Protein AF-A0A8T5M6L7-F1 (afdb_monomer)

Radius of gyration: 19.88 Å; Cα contacts (8 Å, |Δi|>4): 281; chains: 1; bounding box: 47×39×59 Å

Sequence (261 aa):
MYVQEVPLLVVEKGEVIKKPLAQIILDTEDIVIEDAIENALEDIVEGTTKNITPYQTEEIFVNPEIEEDWNSLDLPYSPSKLIDGYLETIVKIENLFQEVVDKHYPKLNLQEQLLNSKIYFTSPEGLLYKCKESRLVGDYAAFYKPNEGIFVSLNSLASLNFIRYAMAHEFGHFMDYLLNSERYTNSTSSMCEVIAIFVEEKLNFKRRYRKESKNHYDAQQILKRLYNTNFSNRNFEEQWEFLSWIKQHLTVPFLIDNLVG

pLDDT: mean 71.57, std 24.42, range [20.5, 96.94]

Structure (mmCIF, N/CA/C/O backbone):
data_AF-A0A8T5M6L7-F1
#
_entry.id   AF-A0A8T5M6L7-F1
#
loop_
_atom_site.group_PDB
_atom_site.id
_atom_site.type_symbol
_atom_site.label_atom_id
_atom_site.label_alt_id
_atom_site.label_comp_id
_atom_site.label_asym_id
_atom_site.label_entity_id
_atom_site.label_seq_id
_atom_site.pdbx_PDB_ins_code
_atom_site.Cartn_x
_atom_site.Cartn_y
_atom_site.Cartn_z
_atom_site.occupancy
_atom_site.B_iso_or_equiv
_atom_site.auth_seq_id
_atom_site.auth_comp_id
_atom_site.auth_asym_id
_atom_site.auth_atom_id
_atom_site.pdbx_PDB_model_num
ATOM 1 N N . MET A 1 1 ? -9.048 22.168 -20.675 1.00 26.14 1 MET A N 1
ATOM 2 C CA . MET A 1 1 ? -8.756 22.166 -19.225 1.00 26.14 1 MET A CA 1
ATOM 3 C C . MET A 1 1 ? -7.496 21.336 -19.056 1.00 26.14 1 MET A C 1
ATOM 5 O O . MET A 1 1 ? -7.418 20.303 -19.703 1.00 26.14 1 MET A O 1
ATOM 9 N N . TYR A 1 2 ? -6.471 21.856 -18.381 1.00 20.50 2 TYR A N 1
ATOM 10 C CA . TYR A 1 2 ? -5.101 21.345 -18.515 1.00 20.50 2 TYR A CA 1
ATOM 11 C C . TYR A 1 2 ? -4.930 19.968 -17.859 1.00 20.50 2 TYR A C 1
ATOM 13 O O . TYR A 1 2 ? -5.144 19.838 -16.658 1.00 20.50 2 TYR A O 1
ATOM 21 N N . VAL A 1 3 ? -4.517 18.971 -18.646 1.00 22.34 3 VAL A N 1
ATOM 22 C CA . VAL A 1 3 ? -4.009 17.688 -18.139 1.00 22.34 3 VAL A CA 1
ATOM 23 C C . VAL A 1 3 ? -2.561 17.917 -17.714 1.00 22.34 3 VAL A C 1
ATOM 25 O O . VAL A 1 3 ? -1.769 18.445 -18.495 1.00 22.34 3 VAL A O 1
ATOM 28 N N . GLN A 1 4 ? -2.234 17.598 -16.463 1.00 25.28 4 GLN A N 1
ATOM 29 C CA . GLN A 1 4 ? -0.931 17.893 -15.865 1.00 25.28 4 GLN A CA 1
ATOM 30 C C . GLN A 1 4 ? -0.051 16.633 -15.834 1.00 25.28 4 GLN A C 1
ATOM 32 O O . GLN A 1 4 ? -0.526 15.539 -15.549 1.00 25.28 4 GLN A O 1
ATOM 37 N N . GLU A 1 5 ? 1.228 16.799 -16.169 1.00 22.59 5 GLU A N 1
ATOM 38 C CA . GLU A 1 5 ? 2.147 15.718 -16.552 1.00 22.59 5 GLU A CA 1
ATOM 39 C C . GLU A 1 5 ? 2.438 14.684 -15.445 1.00 22.59 5 GLU A C 1
ATOM 41 O O . GLU A 1 5 ? 2.704 15.035 -14.290 1.00 22.59 5 GLU A O 1
ATOM 46 N N . VAL A 1 6 ? 2.511 13.407 -15.842 1.00 34.75 6 VAL A N 1
ATOM 47 C CA . VAL A 1 6 ? 3.081 12.303 -15.051 1.00 34.75 6 VAL A CA 1
ATOM 48 C C . VAL A 1 6 ? 4.468 11.962 -15.619 1.00 34.75 6 VAL A C 1
ATOM 50 O O . VAL A 1 6 ? 4.548 11.435 -16.733 1.00 34.75 6 VAL A O 1
ATOM 53 N N . PRO A 1 7 ? 5.571 12.271 -14.910 1.00 26.42 7 PRO A N 1
ATOM 54 C CA . PRO A 1 7 ? 6.915 11.960 -15.382 1.00 26.42 7 PRO A CA 1
ATOM 55 C C . PRO A 1 7 ? 7.321 10.528 -15.016 1.00 26.42 7 PRO A C 1
ATOM 57 O O . PRO A 1 7 ? 7.259 10.155 -13.846 1.00 26.42 7 PRO A O 1
ATOM 60 N N . LEU A 1 8 ? 7.840 9.763 -15.980 1.00 30.61 8 LEU A N 1
ATOM 61 C CA . LEU A 1 8 ? 8.719 8.634 -15.666 1.00 30.61 8 LEU A CA 1
ATOM 62 C C . LEU A 1 8 ? 10.141 9.180 -15.438 1.00 30.61 8 LEU A C 1
ATOM 64 O O . LEU A 1 8 ? 10.570 10.094 -16.143 1.00 30.61 8 LEU A O 1
ATOM 68 N N . LEU A 1 9 ? 10.870 8.648 -14.454 1.00 32.44 9 LEU A N 1
ATOM 69 C CA . LEU A 1 9 ? 12.255 9.039 -14.162 1.00 32.44 9 LEU A CA 1
ATOM 70 C C . LEU A 1 9 ? 13.213 7.903 -14.533 1.00 32.44 9 LEU A C 1
ATOM 72 O O . LEU A 1 9 ? 13.607 7.109 -13.677 1.00 32.44 9 LEU A O 1
ATOM 76 N N . VAL A 1 10 ? 13.610 7.860 -15.805 1.00 31.30 10 VAL A N 1
ATOM 77 C CA . VAL A 1 10 ? 14.767 7.068 -16.241 1.00 31.30 10 VAL A CA 1
ATOM 78 C C . VAL A 1 10 ? 16.026 7.887 -15.953 1.00 31.30 10 VAL A C 1
ATOM 80 O O . VAL A 1 10 ? 16.132 9.044 -16.365 1.00 31.30 10 VAL A O 1
ATOM 83 N N . VAL A 1 11 ? 16.956 7.309 -15.192 1.00 31.78 11 VAL A N 1
ATOM 84 C CA . VAL A 1 11 ? 18.253 7.922 -14.874 1.00 31.78 11 VAL A CA 1
ATOM 85 C C . VAL A 1 11 ? 19.324 7.163 -15.638 1.00 31.78 11 VAL A C 1
ATOM 87 O O . VAL A 1 11 ? 19.806 6.133 -15.172 1.00 31.78 11 VAL A O 1
ATOM 90 N N . GLU A 1 12 ? 19.717 7.689 -16.795 1.00 31.78 12 GLU A N 1
ATOM 91 C CA . GLU A 1 12 ? 20.847 7.163 -17.557 1.00 31.78 12 GLU A CA 1
ATOM 92 C C . GLU A 1 12 ? 22.060 8.081 -17.358 1.00 31.78 12 GLU A C 1
ATOM 94 O O . GLU A 1 12 ? 21.965 9.301 -17.485 1.00 31.78 12 GLU A O 1
ATOM 99 N N . LYS A 1 13 ? 23.206 7.505 -16.973 1.00 30.41 13 LYS A N 1
ATOM 100 C CA . LYS A 1 13 ? 24.518 8.181 -16.838 1.00 30.41 13 LYS A CA 1
ATOM 101 C C . LYS A 1 13 ? 24.559 9.496 -16.021 1.00 30.41 13 LYS A C 1
ATOM 103 O O . LYS A 1 13 ? 25.565 10.201 -16.058 1.00 30.41 13 LYS A O 1
ATOM 108 N N . GLY A 1 14 ? 23.531 9.791 -15.222 1.00 28.42 14 GLY A N 1
ATOM 109 C CA . GLY A 1 14 ? 23.451 10.979 -14.363 1.00 28.42 14 GLY A CA 1
ATOM 110 C C . GLY A 1 14 ? 22.673 12.166 -14.942 1.00 28.42 14 GLY A C 1
ATOM 111 O O . GLY A 1 14 ? 22.626 13.206 -14.287 1.00 28.42 14 GLY A O 1
ATOM 112 N N . GLU A 1 15 ? 22.030 12.024 -16.105 1.00 26.08 15 GLU A N 1
ATOM 113 C CA . GLU A 1 15 ? 21.110 13.030 -16.649 1.00 26.08 15 GLU A CA 1
ATOM 114 C C . GLU A 1 15 ? 19.648 12.556 -16.561 1.00 26.08 15 GLU A C 1
ATOM 116 O O . GLU A 1 15 ? 19.347 11.364 -16.628 1.00 26.08 15 GLU A O 1
ATOM 121 N N . VAL A 1 16 ? 18.725 13.500 -16.345 1.00 32.41 16 VAL A N 1
ATOM 122 C CA . VAL A 1 16 ? 17.292 13.221 -16.154 1.00 32.41 16 VAL A CA 1
ATOM 123 C C . VAL A 1 16 ? 16.539 13.540 -17.439 1.00 32.41 16 VAL A C 1
ATOM 125 O O . VAL A 1 16 ? 16.225 14.703 -17.709 1.00 32.41 16 VAL A O 1
ATOM 128 N N . ILE A 1 17 ? 16.215 12.507 -18.214 1.00 35.19 17 ILE A N 1
ATOM 129 C CA . ILE A 1 17 ? 15.392 12.645 -19.418 1.00 35.19 17 ILE A CA 1
ATOM 130 C C . ILE A 1 17 ? 13.915 12.652 -19.007 1.00 35.19 17 ILE A C 1
ATOM 132 O O . ILE A 1 17 ? 13.434 11.748 -18.329 1.00 35.19 17 ILE A O 1
ATOM 136 N N . LYS A 1 18 ? 13.179 13.692 -19.416 1.00 31.69 18 LYS A N 1
ATOM 137 C CA . LYS A 1 18 ? 11.735 13.821 -19.172 1.00 31.69 18 LYS A CA 1
ATOM 138 C C . LYS A 1 18 ? 10.957 13.392 -20.418 1.00 31.69 18 LYS A C 1
ATOM 140 O O . LYS A 1 18 ? 10.949 14.136 -21.396 1.00 31.69 18 LYS A O 1
ATOM 145 N N . LYS A 1 19 ? 10.262 12.251 -20.369 1.00 34.94 19 LYS A N 1
ATOM 146 C CA . LYS A 1 19 ? 9.208 11.881 -21.336 1.00 34.94 19 LYS A CA 1
ATOM 147 C C . LYS A 1 19 ? 7.939 11.419 -20.579 1.00 34.94 19 LYS A C 1
ATOM 149 O O . LYS A 1 19 ? 8.088 10.741 -19.559 1.00 34.94 19 LYS A O 1
ATOM 154 N N . PRO A 1 20 ? 6.709 11.799 -20.993 1.00 34.88 20 PRO A N 1
ATOM 155 C CA . PRO A 1 20 ? 5.480 11.431 -20.274 1.00 34.88 20 PRO A CA 1
ATOM 156 C C . PRO A 1 20 ? 4.966 10.031 -20.643 1.00 34.88 20 PRO A C 1
ATOM 158 O O . PRO A 1 20 ? 4.890 9.692 -21.822 1.00 34.88 20 PRO A O 1
ATOM 161 N N . LEU A 1 21 ? 4.500 9.261 -19.652 1.00 35.94 21 LEU A N 1
ATOM 162 C CA . LEU A 1 21 ? 3.941 7.915 -19.876 1.00 35.94 21 LEU A CA 1
ATOM 163 C C . LEU A 1 21 ? 2.625 7.927 -20.678 1.00 35.94 21 LEU A C 1
ATOM 165 O O . LEU A 1 21 ? 2.367 7.007 -21.439 1.00 35.94 21 LEU A O 1
ATOM 169 N N . ALA A 1 22 ? 1.822 8.992 -20.582 1.00 31.86 22 ALA A N 1
ATOM 170 C CA . ALA A 1 22 ? 0.581 9.114 -21.356 1.00 31.86 22 ALA A CA 1
ATOM 171 C C . ALA A 1 22 ? 0.819 9.220 -22.876 1.00 31.86 22 ALA A C 1
ATOM 173 O O . ALA A 1 22 ? -0.031 8.806 -23.651 1.00 31.86 22 ALA A O 1
ATOM 174 N N . GLN A 1 23 ? 1.985 9.721 -23.299 1.00 34.56 23 GLN A N 1
ATOM 175 C CA . GLN A 1 23 ? 2.389 9.740 -24.710 1.00 34.56 23 GLN A CA 1
ATOM 176 C C . GLN A 1 23 ? 2.831 8.338 -25.180 1.00 34.56 23 GLN A C 1
ATOM 178 O O . GLN A 1 23 ? 2.641 7.976 -26.328 1.00 34.56 23 GLN A O 1
ATOM 183 N N . ILE A 1 24 ? 3.346 7.512 -24.262 1.00 36.47 24 ILE A N 1
ATOM 184 C CA . ILE A 1 24 ? 3.725 6.107 -24.502 1.00 36.47 24 ILE A CA 1
ATOM 185 C C . ILE A 1 24 ? 2.495 5.174 -24.528 1.00 36.47 24 ILE A C 1
ATOM 187 O O . ILE A 1 24 ? 2.600 4.052 -25.000 1.00 36.47 24 ILE A O 1
ATOM 191 N N . ILE A 1 25 ? 1.336 5.627 -24.038 1.00 34.53 25 ILE A N 1
ATOM 192 C CA . ILE A 1 25 ? 0.059 4.886 -24.059 1.00 34.53 25 ILE A CA 1
ATOM 193 C C . ILE A 1 25 ? -0.787 5.224 -25.308 1.00 34.53 25 ILE A C 1
ATOM 195 O O . ILE A 1 25 ? -1.727 4.499 -25.618 1.00 34.53 25 ILE A O 1
ATOM 199 N N . LEU A 1 26 ? -0.478 6.324 -26.008 1.00 32.91 26 LEU A N 1
ATOM 200 C CA . LEU A 1 26 ? -1.262 6.842 -27.142 1.00 32.91 26 LEU A CA 1
ATOM 201 C C . LEU A 1 26 ? -0.567 6.733 -28.515 1.00 32.91 26 LEU A C 1
ATOM 203 O O . LEU A 1 26 ? -1.226 6.950 -29.527 1.00 32.91 26 LEU A O 1
ATOM 207 N N . ASP A 1 27 ? 0.728 6.410 -28.571 1.00 31.27 27 ASP A N 1
ATOM 208 C CA . ASP A 1 27 ? 1.531 6.402 -29.809 1.00 31.27 27 ASP A CA 1
ATOM 209 C C . ASP A 1 27 ? 1.877 4.956 -30.253 1.00 31.27 27 ASP A C 1
ATOM 211 O O . ASP A 1 27 ? 3.044 4.619 -30.472 1.00 31.27 27 ASP A O 1
ATOM 215 N N . THR A 1 28 ? 0.881 4.059 -30.290 1.00 39.47 28 THR A N 1
ATOM 216 C CA . THR A 1 28 ? 1.088 2.614 -30.062 1.00 39.47 28 THR A CA 1
ATOM 217 C C . THR A 1 28 ? 0.121 1.690 -30.915 1.00 39.47 28 THR A C 1
ATOM 219 O O . THR A 1 28 ? -1.058 1.963 -30.866 1.00 39.47 28 THR A O 1
ATOM 222 N N . GLU A 1 29 ? 0.578 0.619 -31.642 1.00 39.06 29 GLU A N 1
ATOM 223 C CA . GLU A 1 29 ? -0.087 -0.600 -32.282 1.00 39.06 29 GLU A CA 1
ATOM 224 C C . GLU A 1 29 ? 0.687 -1.986 -32.133 1.00 39.06 29 GLU A C 1
ATOM 226 O O . GLU A 1 29 ? 1.826 -1.999 -31.732 1.00 39.06 29 GLU A O 1
ATOM 231 N N . ASP A 1 30 ? 0.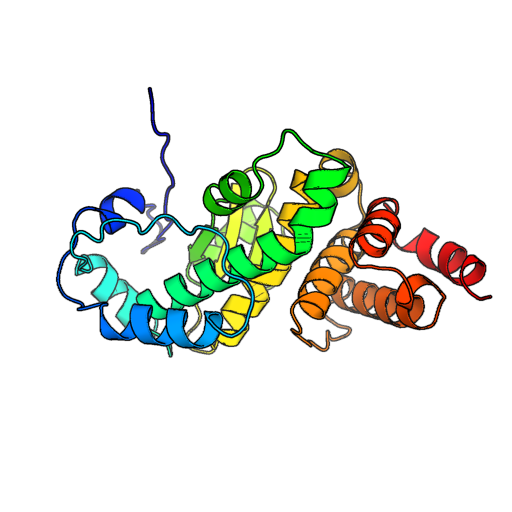188 -3.189 -32.478 1.00 33.84 30 ASP A N 1
ATOM 232 C CA . ASP A 1 30 ? 0.945 -4.499 -32.436 1.00 33.84 30 ASP A CA 1
ATOM 233 C C . ASP A 1 30 ? 1.176 -5.273 -31.089 1.00 33.84 30 ASP A C 1
ATOM 235 O O . ASP A 1 30 ? 2.217 -5.901 -30.879 1.00 33.84 30 ASP A O 1
ATOM 239 N N . ILE A 1 31 ? 0.143 -5.444 -30.250 1.00 38.03 31 ILE A N 1
ATOM 240 C CA . ILE A 1 31 ? -0.232 -6.790 -29.736 1.00 38.03 31 ILE A CA 1
ATOM 241 C C . ILE A 1 31 ? -1.760 -6.932 -29.797 1.00 38.03 31 ILE A C 1
ATOM 243 O O . ILE A 1 31 ? -2.484 -6.087 -29.281 1.00 38.03 31 ILE A O 1
ATOM 247 N N . VAL A 1 32 ? -2.262 -8.035 -30.365 1.00 33.97 32 VAL A N 1
ATOM 248 C CA . VAL A 1 32 ? -3.698 -8.378 -30.356 1.00 33.97 32 VAL A CA 1
ATOM 249 C C . VAL A 1 32 ? -4.134 -8.769 -28.937 1.00 33.97 32 VAL A C 1
ATOM 251 O O . VAL A 1 32 ? -3.734 -9.816 -28.430 1.00 33.97 32 VAL A O 1
ATOM 254 N N . ILE A 1 33 ? -4.962 -7.934 -28.297 1.00 37.41 33 ILE A N 1
ATOM 255 C CA . ILE A 1 33 ? -5.472 -8.131 -26.921 1.00 37.41 33 ILE A CA 1
ATOM 256 C C . ILE A 1 33 ? -6.939 -8.621 -26.907 1.00 37.41 33 ILE A C 1
ATOM 258 O O . ILE A 1 33 ? -7.672 -8.361 -25.958 1.00 37.41 33 ILE A O 1
ATOM 262 N N . GLU A 1 34 ? -7.392 -9.343 -27.936 1.00 33.41 34 GLU A N 1
ATOM 263 C CA . GLU A 1 34 ? -8.727 -9.969 -27.908 1.00 33.41 34 GLU A CA 1
ATOM 264 C C . GLU A 1 34 ? -8.724 -11.188 -26.960 1.00 33.41 34 GLU A C 1
ATOM 266 O O . GLU A 1 34 ? -9.394 -11.162 -25.924 1.00 33.41 34 GLU A O 1
ATOM 271 N N . ASP A 1 35 ? -7.854 -12.179 -27.202 1.00 35.62 35 ASP A N 1
ATOM 272 C CA . ASP A 1 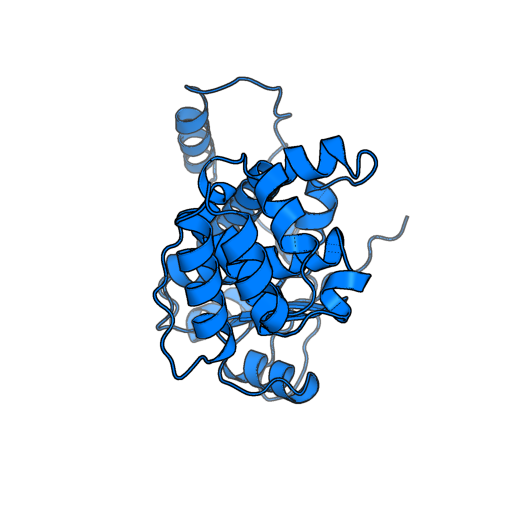35 ? -7.749 -13.402 -26.382 1.00 35.62 35 ASP A CA 1
ATOM 273 C C . ASP A 1 35 ? -7.506 -13.126 -24.883 1.00 35.62 35 ASP A C 1
ATOM 275 O O . ASP A 1 35 ? -8.007 -13.846 -24.017 1.00 35.62 35 ASP A O 1
ATOM 279 N N . ALA A 1 36 ? -6.716 -12.104 -24.538 1.00 36.97 36 ALA A N 1
ATOM 280 C CA . ALA A 1 36 ? -6.344 -11.840 -23.146 1.00 36.97 36 ALA A CA 1
ATOM 281 C C . ALA A 1 36 ? -7.476 -11.188 -22.333 1.00 36.97 36 ALA A C 1
ATOM 283 O O . ALA A 1 36 ? -7.587 -11.449 -21.134 1.00 36.97 36 ALA A O 1
ATOM 284 N N . ILE A 1 37 ? -8.315 -10.367 -22.973 1.00 36.03 37 ILE A N 1
ATOM 285 C CA . ILE A 1 37 ? -9.483 -9.751 -22.332 1.00 36.03 37 ILE A CA 1
ATOM 286 C C . ILE A 1 37 ? -10.626 -10.763 -22.242 1.00 36.03 37 ILE A C 1
ATOM 288 O O . ILE A 1 37 ? -11.274 -10.831 -21.202 1.00 36.03 37 ILE A O 1
ATOM 292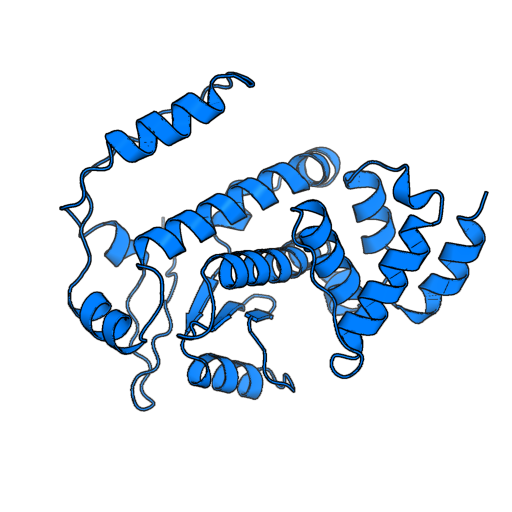 N N . GLU A 1 38 ? -10.839 -11.593 -23.267 1.00 37.56 38 GLU A N 1
ATOM 293 C CA . GLU A 1 38 ? -11.907 -12.599 -23.250 1.00 37.56 38 GLU A CA 1
ATOM 294 C C . GLU A 1 38 ? -11.681 -13.638 -22.133 1.00 37.56 38 GLU A C 1
ATOM 296 O O . GLU A 1 38 ? -12.556 -13.823 -21.288 1.00 37.56 38 GLU A O 1
ATOM 301 N N . ASN A 1 39 ? -10.462 -14.185 -21.999 1.00 39.81 39 ASN A N 1
ATOM 302 C CA . ASN A 1 39 ? -10.114 -15.087 -20.887 1.00 39.81 39 ASN A CA 1
ATOM 303 C C . ASN A 1 39 ? -10.195 -14.405 -19.504 1.00 39.81 39 ASN A C 1
ATOM 305 O O . ASN A 1 39 ? -10.651 -15.015 -18.538 1.00 39.81 39 ASN A O 1
ATOM 309 N N . ALA A 1 40 ? -9.773 -13.139 -19.384 1.00 36.16 40 ALA A N 1
ATOM 310 C CA . ALA A 1 40 ? -9.853 -12.408 -18.116 1.00 36.16 40 ALA A CA 1
ATOM 311 C C . ALA A 1 40 ? -11.297 -12.055 -17.714 1.00 36.16 40 ALA A C 1
ATOM 313 O O . ALA A 1 40 ? -11.567 -11.869 -16.528 1.00 36.16 40 ALA A O 1
ATOM 314 N N . LEU A 1 41 ? -12.219 -11.953 -18.677 1.00 36.03 41 LEU A N 1
ATOM 315 C CA . LEU A 1 41 ? -13.637 -11.706 -18.429 1.00 36.03 41 LEU A CA 1
ATOM 316 C C . LEU A 1 41 ? -14.420 -13.000 -18.173 1.00 36.03 41 LEU A C 1
ATOM 318 O O . LEU A 1 41 ? -15.291 -12.982 -17.304 1.00 36.03 41 LEU A O 1
ATOM 322 N N . GLU A 1 42 ? -14.112 -14.119 -18.840 1.00 40.50 42 GLU A N 1
ATOM 323 C CA . GLU A 1 42 ? -14.766 -15.410 -18.559 1.00 40.50 42 GLU A CA 1
ATOM 324 C C . GLU A 1 42 ? -14.567 -15.848 -17.095 1.00 40.50 42 GLU A C 1
ATOM 326 O O . GLU A 1 42 ? -15.548 -16.187 -16.428 1.00 40.50 42 GLU A O 1
ATOM 331 N N . ASP A 1 43 ? -13.355 -15.704 -16.542 1.00 38.62 43 ASP A N 1
ATOM 332 C CA . ASP A 1 43 ? -13.056 -15.976 -15.121 1.00 38.62 43 ASP A CA 1
ATOM 333 C C . ASP A 1 43 ? -13.793 -15.032 -14.133 1.00 38.62 43 ASP A C 1
ATOM 335 O O . ASP A 1 43 ? -13.867 -15.313 -12.934 1.00 38.62 43 ASP A O 1
ATOM 339 N N . ILE A 1 44 ? -14.360 -13.914 -14.606 1.00 38.09 44 ILE A N 1
ATOM 340 C CA . ILE A 1 44 ? -15.128 -12.948 -13.794 1.00 38.09 44 ILE A CA 1
ATOM 341 C C . ILE A 1 44 ? -16.648 -13.211 -13.879 1.00 38.09 44 ILE A C 1
ATOM 343 O O . ILE A 1 44 ? -17.401 -12.831 -12.977 1.00 38.09 44 ILE A O 1
ATOM 347 N N . VAL A 1 45 ? -17.133 -13.901 -14.918 1.00 36.50 45 VAL A N 1
ATOM 348 C CA . VAL A 1 45 ? -18.575 -14.054 -15.197 1.00 36.50 45 VAL A CA 1
ATOM 349 C C . VAL A 1 45 ? -19.314 -14.981 -14.214 1.00 36.50 45 VAL A C 1
ATOM 351 O O . VAL A 1 45 ? -20.529 -14.837 -14.058 1.00 36.50 45 VAL A O 1
ATOM 354 N N . GLU A 1 46 ? -18.631 -15.844 -13.450 1.00 39.34 46 GLU A N 1
ATOM 355 C CA . GLU A 1 46 ? -19.283 -16.611 -12.366 1.00 39.34 46 GLU A CA 1
ATOM 356 C C . GLU A 1 46 ? -19.657 -15.761 -11.126 1.00 39.34 46 GLU A C 1
ATOM 358 O O . GLU A 1 46 ? -20.359 -16.250 -10.236 1.00 39.34 46 GLU A O 1
ATOM 363 N N . GLY A 1 47 ? -19.259 -14.480 -11.053 1.00 36.25 47 GLY A N 1
ATOM 364 C CA . GLY A 1 47 ? -19.477 -13.640 -9.870 1.00 36.25 47 GLY A CA 1
ATOM 365 C C . GLY A 1 47 ? -19.800 -12.167 -10.142 1.00 36.25 47 GLY A C 1
ATOM 366 O O . GLY A 1 47 ? -18.916 -11.318 -10.156 1.00 36.25 47 GLY A O 1
ATOM 367 N N . THR A 1 48 ? -21.094 -11.823 -10.124 1.00 33.56 48 THR A N 1
ATOM 368 C CA . THR A 1 48 ? -21.648 -10.444 -10.082 1.00 33.56 48 THR A CA 1
ATOM 369 C C . THR A 1 48 ? -21.489 -9.582 -11.346 1.00 33.56 48 THR A C 1
ATOM 371 O O . THR A 1 48 ? -20.607 -8.736 -11.463 1.00 33.56 48 THR A O 1
ATOM 374 N N . THR A 1 49 ? -22.494 -9.641 -12.224 1.00 31.92 49 THR A N 1
ATOM 375 C CA . THR A 1 49 ? -22.717 -8.626 -13.265 1.00 31.92 49 THR A CA 1
ATOM 376 C C . THR A 1 49 ? -23.093 -7.265 -12.656 1.00 31.92 49 THR A C 1
ATOM 378 O O . THR A 1 49 ? -24.251 -7.027 -12.297 1.00 31.92 49 THR A O 1
ATOM 381 N N . LYS A 1 50 ? -22.136 -6.336 -12.592 1.00 33.50 50 LYS A N 1
ATOM 382 C CA . LYS A 1 50 ? -22.399 -4.887 -12.636 1.00 33.50 50 LYS A CA 1
ATOM 383 C C . LYS A 1 50 ? -21.937 -4.356 -13.992 1.00 33.50 50 LYS A C 1
ATOM 385 O O . LYS A 1 50 ? -20.990 -4.882 -14.562 1.00 33.50 50 LYS A O 1
ATOM 390 N N . ASN A 1 51 ? -22.617 -3.330 -14.505 1.00 31.98 51 ASN A N 1
ATOM 391 C CA . ASN A 1 51 ? -22.338 -2.755 -15.823 1.00 31.98 51 ASN A CA 1
ATOM 392 C C . ASN A 1 51 ? -20.913 -2.180 -15.891 1.00 31.98 51 ASN A C 1
ATOM 394 O O . ASN A 1 51 ? -20.689 -1.045 -15.473 1.00 31.98 51 ASN A O 1
ATOM 398 N N . ILE A 1 52 ? -19.979 -2.946 -16.450 1.00 31.56 52 ILE A N 1
ATOM 399 C CA . ILE A 1 52 ? -18.703 -2.432 -16.941 1.00 31.56 52 ILE A CA 1
ATOM 400 C C . ILE A 1 52 ? -18.985 -1.870 -18.333 1.00 31.56 52 ILE A C 1
ATOM 402 O O . ILE A 1 52 ? -19.388 -2.606 -19.234 1.00 31.56 52 ILE A O 1
ATOM 406 N N . THR A 1 53 ? -18.824 -0.561 -18.509 1.00 28.88 53 THR A N 1
ATOM 407 C CA . THR A 1 53 ? -18.864 0.047 -19.843 1.00 28.88 53 THR A CA 1
ATOM 408 C C . THR A 1 53 ? -17.631 -0.440 -20.608 1.00 28.88 53 THR A C 1
ATOM 410 O O . THR A 1 53 ? -16.524 -0.208 -20.119 1.00 28.88 53 THR A O 1
ATOM 413 N N . PRO A 1 54 ? -17.769 -1.109 -21.767 1.00 28.89 54 PRO A N 1
ATOM 414 C CA . PRO A 1 54 ? -16.606 -1.537 -22.531 1.00 28.89 54 PRO A CA 1
ATOM 415 C C . PRO A 1 54 ? -15.860 -0.299 -23.033 1.00 28.89 54 PRO A C 1
ATOM 417 O O . PRO A 1 54 ? -16.445 0.565 -23.691 1.00 28.89 54 PRO A O 1
ATOM 420 N N . TYR A 1 55 ? -14.573 -0.209 -22.710 1.00 30.16 55 TYR A N 1
ATOM 421 C CA . TYR A 1 55 ? -13.690 0.766 -23.338 1.00 30.16 55 TYR A CA 1
ATOM 422 C C . TYR A 1 55 ? -13.495 0.362 -24.799 1.00 30.16 55 TYR A C 1
ATOM 424 O O . TYR A 1 55 ? -13.244 -0.806 -25.090 1.00 30.16 55 TYR A O 1
ATOM 432 N N . GLN A 1 56 ? -13.622 1.319 -25.720 1.00 26.47 56 GLN A N 1
ATOM 433 C CA . GLN A 1 56 ? -13.222 1.092 -27.105 1.00 26.47 56 GLN A CA 1
ATOM 434 C C . GLN A 1 56 ? -11.697 0.979 -27.136 1.00 26.47 56 GLN A C 1
ATOM 436 O O . GLN A 1 56 ? -11.002 1.949 -26.845 1.00 26.47 56 GLN A O 1
ATOM 441 N N . THR A 1 57 ? -11.195 -0.213 -27.441 1.00 29.20 57 THR A N 1
ATOM 442 C CA . THR A 1 57 ? -9.773 -0.470 -27.660 1.00 29.20 57 THR A CA 1
ATOM 443 C C . THR A 1 57 ? -9.388 0.005 -29.056 1.00 29.20 57 THR A C 1
ATOM 445 O O . THR A 1 57 ? -9.676 -0.668 -30.045 1.00 29.20 57 THR A O 1
ATOM 448 N N . GLU A 1 58 ? -8.751 1.169 -29.127 1.00 28.27 58 GLU A N 1
ATOM 449 C CA . GLU A 1 58 ? -7.826 1.478 -30.221 1.00 28.27 58 GLU A CA 1
ATOM 450 C C . GLU A 1 58 ? -6.487 0.736 -29.944 1.00 28.27 58 GLU A C 1
ATOM 452 O O . GLU A 1 58 ? -6.230 0.312 -28.814 1.00 28.27 58 GLU A O 1
ATOM 457 N N . GLU A 1 59 ? -5.716 0.464 -30.998 1.00 26.02 59 GLU A N 1
ATOM 458 C CA . GLU A 1 59 ? -4.575 -0.486 -31.085 1.00 26.02 59 GLU A CA 1
ATOM 459 C C . GLU A 1 59 ? -3.341 -0.057 -30.199 1.00 26.02 59 GLU A C 1
ATOM 461 O O . GLU A 1 59 ? -3.342 1.076 -29.726 1.00 26.02 59 GLU A O 1
ATOM 466 N N . ILE A 1 60 ? -2.337 -0.929 -29.861 1.00 31.69 60 ILE A N 1
ATOM 467 C CA . ILE A 1 60 ? -1.198 -0.628 -28.898 1.00 31.69 60 ILE A CA 1
ATOM 468 C C . ILE A 1 60 ? 0.224 -1.292 -29.191 1.00 31.69 60 ILE A C 1
ATOM 470 O O . ILE A 1 60 ? 0.281 -2.516 -29.237 1.00 31.69 60 ILE A O 1
ATOM 474 N N . PHE A 1 61 ? 1.352 -0.514 -29.299 1.00 29.25 61 PHE A N 1
ATOM 475 C CA . PHE A 1 61 ? 2.828 -0.773 -29.562 1.00 29.25 61 PHE A CA 1
ATOM 476 C C . PHE A 1 61 ? 3.645 -0.576 -28.270 1.00 29.25 61 PHE A C 1
ATOM 478 O O . PHE A 1 61 ? 3.137 -0.324 -27.178 1.00 29.25 61 PHE A O 1
ATOM 485 N N . VAL A 1 62 ? 4.966 -0.586 -28.455 1.00 30.05 62 VAL A N 1
ATOM 486 C CA . VAL A 1 62 ? 6.002 -0.058 -27.590 1.00 30.05 62 VAL A CA 1
ATOM 487 C C . VAL A 1 62 ? 6.935 0.854 -28.413 1.00 30.05 62 VAL A C 1
ATOM 489 O O . VAL A 1 62 ? 7.259 0.556 -29.561 1.00 30.05 62 VAL A O 1
ATOM 492 N N . ASN A 1 63 ? 7.397 1.966 -27.832 1.00 30.33 63 ASN A N 1
ATOM 493 C CA . ASN A 1 63 ? 8.475 2.775 -28.417 1.00 30.33 63 ASN A CA 1
ATOM 494 C C . ASN A 1 63 ? 9.820 2.025 -28.256 1.00 30.33 63 ASN A C 1
ATOM 496 O O . ASN A 1 63 ? 10.192 1.749 -27.112 1.00 30.33 63 ASN A O 1
ATOM 500 N N . PRO A 1 64 ? 10.576 1.738 -29.337 1.00 28.94 64 PRO A N 1
ATOM 501 C CA . PRO A 1 64 ? 11.771 0.887 -29.282 1.00 28.94 64 PRO A CA 1
ATOM 502 C C . PRO A 1 64 ? 12.898 1.404 -28.370 1.00 28.94 64 PRO A C 1
ATOM 504 O O . PRO A 1 64 ? 13.678 0.597 -27.873 1.00 28.94 64 PRO A O 1
ATOM 507 N N . GLU A 1 65 ? 12.963 2.709 -28.069 1.00 31.58 65 GLU A N 1
ATOM 508 C CA . GLU A 1 65 ? 13.915 3.243 -27.072 1.00 31.58 65 GLU A CA 1
ATOM 509 C C . GLU A 1 65 ? 13.692 2.631 -25.672 1.00 31.58 65 GLU A C 1
ATOM 511 O O . GLU A 1 65 ? 14.644 2.356 -24.947 1.00 31.58 65 GLU A O 1
ATOM 516 N N . ILE A 1 66 ? 12.432 2.376 -25.299 1.00 42.47 66 ILE A N 1
ATOM 517 C CA . ILE A 1 66 ? 12.070 1.761 -24.010 1.00 42.47 66 ILE A CA 1
ATOM 518 C C . ILE A 1 66 ? 12.415 0.271 -24.015 1.00 42.47 66 ILE A C 1
ATOM 520 O O . ILE A 1 66 ? 12.707 -0.298 -22.967 1.00 42.47 66 ILE A O 1
ATOM 524 N N . GLU A 1 67 ? 12.385 -0.366 -25.184 1.00 43.66 67 GLU A N 1
ATOM 525 C CA . GLU A 1 67 ? 12.663 -1.789 -25.333 1.00 43.66 67 GLU A CA 1
ATOM 526 C C . GLU A 1 67 ? 14.167 -2.091 -25.225 1.00 43.66 67 GLU A C 1
ATOM 528 O O . GLU A 1 67 ? 14.539 -3.047 -24.546 1.00 43.66 67 GLU A O 1
ATOM 533 N N . GLU A 1 68 ? 15.047 -1.256 -25.794 1.00 48.06 68 GLU A N 1
ATOM 534 C CA . GLU A 1 68 ? 16.501 -1.371 -25.578 1.00 48.06 68 GLU A CA 1
ATOM 535 C C . GLU A 1 68 ? 16.876 -1.153 -24.100 1.00 48.06 68 GLU A C 1
ATOM 537 O O . GLU A 1 68 ? 17.577 -1.987 -23.515 1.00 48.06 68 GLU A O 1
ATOM 542 N N . ASP A 1 69 ? 16.348 -0.098 -23.467 1.00 58.66 69 ASP A N 1
ATOM 543 C CA . ASP A 1 69 ? 16.569 0.176 -22.042 1.00 58.66 69 ASP A CA 1
ATOM 544 C C . ASP A 1 69 ? 16.019 -0.954 -21.153 1.00 58.66 69 ASP A C 1
ATOM 546 O O . ASP A 1 69 ? 16.702 -1.396 -20.227 1.00 58.66 69 ASP A O 1
ATOM 550 N N . TRP A 1 70 ? 14.822 -1.483 -21.436 1.00 67.12 70 TRP A N 1
ATOM 551 C CA . TRP A 1 70 ? 14.227 -2.583 -20.667 1.00 67.12 70 TRP A CA 1
ATOM 552 C C . TRP A 1 70 ? 15.005 -3.891 -20.815 1.00 67.12 70 TRP A C 1
ATOM 554 O O . TRP A 1 70 ? 15.276 -4.567 -19.821 1.00 67.12 70 TRP A O 1
ATOM 564 N N . ASN A 1 71 ? 15.409 -4.239 -22.039 1.00 68.31 71 ASN A N 1
ATOM 565 C CA . ASN A 1 71 ? 16.201 -5.438 -22.304 1.00 68.31 71 ASN A CA 1
ATOM 566 C C . ASN A 1 71 ? 17.586 -5.370 -21.635 1.00 68.31 71 ASN A C 1
ATOM 568 O O . ASN A 1 71 ? 18.144 -6.409 -21.281 1.00 68.31 71 ASN A O 1
ATOM 572 N N . SER A 1 72 ? 18.118 -4.167 -21.379 1.00 70.69 72 SER A N 1
ATOM 573 C CA . SER A 1 72 ? 19.356 -3.983 -20.608 1.00 70.69 72 SER A CA 1
ATOM 574 C C . SER A 1 72 ? 19.237 -4.354 -19.117 1.00 70.69 72 SER A C 1
ATOM 576 O O . SER A 1 72 ? 20.253 -4.619 -18.472 1.00 70.69 72 SER A O 1
ATOM 578 N N . LEU A 1 73 ? 18.014 -4.407 -18.566 1.00 70.31 73 LEU A N 1
ATOM 579 C CA . LEU A 1 73 ? 17.753 -4.690 -17.148 1.00 70.31 73 LEU A CA 1
ATOM 580 C C . LEU A 1 73 ? 17.702 -6.193 -16.803 1.00 70.31 73 LEU A C 1
ATOM 582 O O . LEU A 1 73 ? 17.594 -6.522 -15.620 1.00 70.31 73 LEU A O 1
ATOM 586 N N . ASP A 1 74 ? 17.762 -7.090 -17.799 1.00 81.38 74 ASP A N 1
ATOM 587 C CA . ASP A 1 74 ? 17.733 -8.560 -17.635 1.00 81.38 74 ASP A CA 1
ATOM 588 C C . ASP A 1 74 ? 16.555 -9.049 -16.755 1.00 81.38 74 ASP A C 1
ATOM 590 O O . ASP A 1 74 ? 16.698 -9.871 -15.848 1.00 81.38 74 ASP A O 1
ATOM 594 N N . LEU A 1 75 ? 15.366 -8.466 -16.964 1.00 82.31 75 LEU A N 1
ATOM 595 C CA . LEU A 1 75 ? 14.185 -8.728 -16.136 1.00 82.31 75 LEU A CA 1
ATOM 596 C C . LEU A 1 75 ? 13.456 -10.016 -16.561 1.00 82.31 75 LEU A C 1
ATOM 598 O O . LEU A 1 75 ? 13.205 -10.220 -17.748 1.00 82.31 75 LEU A O 1
ATOM 602 N N . PRO A 1 76 ? 12.982 -10.847 -15.611 1.00 84.88 76 PRO A N 1
ATOM 603 C CA . PRO A 1 76 ? 12.264 -12.089 -15.914 1.00 84.88 76 PRO A CA 1
ATOM 604 C C . PRO A 1 76 ? 10.788 -11.869 -16.320 1.00 84.88 76 PRO A C 1
ATOM 606 O O . PRO A 1 76 ? 9.963 -12.772 -16.174 1.00 84.88 76 PRO A O 1
ATOM 609 N N . TYR A 1 77 ? 10.422 -10.663 -16.767 1.00 82.50 77 TYR A N 1
ATOM 610 C CA . TYR A 1 77 ? 9.078 -10.282 -17.215 1.00 82.50 77 TYR A CA 1
ATOM 611 C C . TYR A 1 77 ? 9.139 -9.116 -18.214 1.00 82.50 77 TYR A C 1
ATOM 613 O O . TYR A 1 77 ? 10.054 -8.294 -18.185 1.00 82.50 77 TYR A O 1
ATOM 621 N N . SER A 1 78 ? 8.138 -9.041 -19.094 1.00 82.00 78 SER A N 1
ATOM 622 C CA . SER A 1 78 ? 7.969 -7.958 -20.068 1.00 82.00 78 SER A CA 1
ATOM 623 C C . SER A 1 78 ? 7.357 -6.692 -19.441 1.00 82.00 78 SER A C 1
ATOM 625 O O . SER A 1 78 ? 6.722 -6.789 -18.381 1.00 82.00 78 SER A O 1
ATOM 627 N N . PRO A 1 79 ? 7.453 -5.521 -20.108 1.00 79.56 79 PRO A N 1
ATOM 628 C CA . PRO A 1 79 ? 6.778 -4.297 -19.671 1.00 79.56 79 PRO A CA 1
ATOM 629 C C . PRO A 1 79 ? 5.264 -4.484 -19.509 1.00 79.56 79 PRO A C 1
ATOM 631 O O . PRO A 1 79 ? 4.703 -4.101 -18.484 1.00 79.56 79 PRO A O 1
ATOM 634 N N . SER A 1 80 ? 4.602 -5.151 -20.463 1.00 78.50 80 SER A N 1
ATOM 635 C CA . SER A 1 80 ? 3.153 -5.395 -20.423 1.00 78.50 80 SER A CA 1
ATOM 636 C C . SER A 1 80 ? 2.747 -6.168 -19.167 1.00 78.50 80 SER A C 1
ATOM 638 O O . SER A 1 80 ? 1.813 -5.778 -18.479 1.00 78.50 80 SER A O 1
ATOM 640 N N . LYS A 1 81 ? 3.516 -7.196 -18.776 1.00 82.50 81 LYS A N 1
ATOM 641 C CA . LYS A 1 81 ? 3.246 -7.965 -17.549 1.00 82.50 81 LYS A CA 1
ATOM 642 C C . LYS A 1 81 ? 3.464 -7.155 -16.267 1.00 82.50 81 LYS A C 1
ATOM 644 O O . LYS A 1 81 ? 2.823 -7.449 -15.257 1.00 82.50 81 LYS A O 1
ATOM 649 N N . LEU A 1 82 ? 4.320 -6.129 -16.287 1.00 82.38 82 LEU A N 1
ATOM 650 C CA . LEU A 1 82 ? 4.415 -5.170 -15.185 1.00 82.38 82 LEU A CA 1
ATOM 651 C C . LEU A 1 82 ? 3.165 -4.275 -15.110 1.00 82.38 82 LEU A C 1
ATOM 653 O O . LEU A 1 82 ? 2.647 -4.063 -14.013 1.00 82.38 82 LEU A O 1
ATOM 657 N N . ILE A 1 83 ? 2.664 -3.800 -16.256 1.00 80.88 83 ILE A N 1
ATOM 658 C CA . ILE A 1 83 ? 1.446 -2.978 -16.352 1.00 80.88 83 ILE A CA 1
ATOM 659 C C . ILE A 1 83 ? 0.215 -3.778 -15.898 1.00 80.88 83 ILE A C 1
ATOM 661 O O . ILE A 1 83 ? -0.507 -3.304 -15.020 1.00 80.88 83 ILE A O 1
ATOM 665 N N . ASP A 1 84 ? 0.038 -5.012 -16.385 1.00 78.06 84 ASP A N 1
ATOM 666 C CA . ASP A 1 84 ? -0.994 -5.955 -15.921 1.00 78.06 84 ASP A CA 1
ATOM 667 C C . ASP A 1 84 ? -0.956 -6.071 -14.386 1.00 78.06 84 ASP A C 1
ATOM 669 O O . ASP A 1 84 ? -1.948 -5.856 -13.688 1.00 78.06 84 ASP A O 1
ATOM 673 N N . GLY A 1 85 ? 0.237 -6.333 -13.835 1.00 81.12 85 GLY A N 1
ATOM 674 C CA . GLY A 1 85 ? 0.453 -6.477 -12.398 1.00 81.12 85 GLY A CA 1
ATOM 675 C C . GLY A 1 85 ? 0.162 -5.211 -11.584 1.00 81.12 85 GLY A C 1
ATOM 676 O O . GLY A 1 85 ? -0.247 -5.327 -10.425 1.00 81.12 85 GLY A O 1
ATOM 677 N N . TYR A 1 86 ? 0.352 -4.022 -12.160 1.00 84.94 86 TYR A N 1
ATOM 678 C CA . TYR A 1 86 ? -0.007 -2.734 -11.558 1.00 84.94 86 TYR A CA 1
ATOM 679 C C . TYR A 1 86 ? -1.525 -2.524 -11.546 1.00 84.94 86 TYR A C 1
ATOM 681 O O . TYR A 1 86 ? -2.084 -2.278 -10.475 1.00 84.94 86 TYR A O 1
ATOM 689 N N . LEU A 1 87 ? -2.202 -2.709 -12.683 1.00 82.94 87 LEU A N 1
ATOM 690 C CA . LEU A 1 87 ? -3.659 -2.570 -12.790 1.00 82.94 87 LEU A CA 1
ATOM 691 C C . LEU A 1 87 ? -4.389 -3.582 -11.895 1.00 82.94 87 LEU A C 1
ATOM 693 O O . LEU A 1 87 ? -5.266 -3.203 -11.118 1.00 82.94 87 LEU A O 1
ATOM 697 N N . GLU A 1 88 ? -3.950 -4.845 -11.884 1.00 85.81 88 GLU A N 1
ATOM 698 C CA . GLU A 1 88 ? -4.449 -5.859 -10.948 1.00 85.81 88 GLU A CA 1
ATOM 699 C C . GLU A 1 88 ? -4.234 -5.467 -9.474 1.00 85.81 88 GLU A C 1
ATOM 701 O O . GLU A 1 88 ? -4.994 -5.891 -8.602 1.00 85.81 88 GLU A O 1
ATOM 706 N N . THR A 1 89 ? -3.176 -4.709 -9.163 1.00 86.94 89 THR A N 1
ATOM 707 C CA . THR A 1 89 ? -2.914 -4.231 -7.796 1.00 86.94 89 THR A CA 1
ATOM 708 C C . THR A 1 89 ? -3.831 -3.060 -7.445 1.00 86.94 89 THR A C 1
ATOM 710 O O . THR A 1 89 ? -4.388 -3.065 -6.349 1.00 86.94 89 THR A O 1
ATOM 713 N N . ILE A 1 90 ? -4.080 -2.124 -8.371 1.00 88.06 90 ILE A N 1
ATOM 714 C CA . ILE A 1 90 ? -5.072 -1.052 -8.186 1.00 88.06 90 ILE A CA 1
ATOM 715 C C . ILE A 1 90 ? -6.457 -1.634 -7.916 1.00 88.06 90 ILE A C 1
ATOM 717 O O . ILE A 1 90 ? -7.039 -1.300 -6.891 1.00 88.06 90 ILE A O 1
ATOM 721 N N . VAL A 1 91 ? -6.947 -2.558 -8.748 1.00 88.94 91 VAL A N 1
ATOM 722 C CA . VAL A 1 91 ? -8.279 -3.170 -8.568 1.00 88.94 91 VAL A CA 1
ATOM 723 C C . VAL A 1 91 ? -8.386 -3.890 -7.217 1.00 88.94 91 VAL A C 1
ATOM 725 O O . VAL A 1 91 ? -9.415 -3.828 -6.545 1.00 88.94 91 VAL A O 1
ATOM 728 N N . LYS A 1 92 ? -7.311 -4.549 -6.767 1.00 93.62 92 LYS A N 1
ATOM 729 C CA . LYS A 1 92 ? -7.256 -5.191 -5.443 1.00 93.62 92 LYS A CA 1
ATOM 730 C C . LYS A 1 92 ? -7.293 -4.185 -4.289 1.00 93.62 92 LYS A C 1
ATOM 732 O O . LYS A 1 92 ? -7.961 -4.455 -3.295 1.00 93.62 92 LYS A O 1
ATOM 737 N N . ILE A 1 93 ? -6.610 -3.047 -4.409 1.00 95.75 93 ILE A N 1
ATOM 738 C CA . ILE A 1 93 ? -6.638 -1.972 -3.405 1.00 95.75 93 ILE A CA 1
ATOM 739 C C . ILE A 1 93 ? -7.997 -1.258 -3.411 1.00 95.75 93 ILE A C 1
ATOM 741 O O . ILE A 1 93 ? -8.564 -1.052 -2.343 1.00 95.75 93 ILE A O 1
ATOM 745 N N . GLU A 1 94 ? -8.558 -0.950 -4.582 1.00 94.44 94 GLU A N 1
ATOM 746 C CA . GLU A 1 94 ? -9.888 -0.351 -4.740 1.00 94.44 94 GLU A CA 1
ATOM 747 C C . GLU A 1 94 ? -10.948 -1.205 -4.033 1.00 94.44 94 GLU A C 1
ATOM 749 O O . GLU A 1 94 ? -11.574 -0.749 -3.078 1.00 94.44 94 GLU A O 1
ATOM 754 N N . ASN A 1 95 ? -11.053 -2.486 -4.403 1.00 95.38 95 ASN A N 1
ATOM 755 C CA . ASN A 1 95 ? -12.003 -3.427 -3.802 1.00 95.38 95 ASN A CA 1
ATOM 756 C C . ASN A 1 95 ? -11.826 -3.591 -2.284 1.00 95.38 95 ASN A C 1
ATOM 758 O O . ASN A 1 95 ? -12.809 -3.788 -1.573 1.00 95.38 95 ASN A O 1
ATOM 762 N N . LEU A 1 96 ? -10.589 -3.524 -1.777 1.00 96.19 96 LEU A N 1
ATOM 763 C CA . LEU A 1 96 ? -10.308 -3.645 -0.346 1.00 96.19 96 LEU A CA 1
ATOM 764 C C . LEU A 1 96 ? -10.744 -2.395 0.437 1.00 96.19 96 LEU A C 1
ATOM 766 O O . LEU A 1 96 ? -11.241 -2.514 1.553 1.00 96.19 96 LEU A O 1
ATOM 770 N N . PHE A 1 97 ? -10.566 -1.203 -0.136 1.00 96.94 97 PHE A N 1
ATOM 771 C CA . PHE A 1 97 ? -10.812 0.072 0.542 1.00 96.94 97 PHE A CA 1
ATOM 772 C C . PHE A 1 97 ? -12.168 0.719 0.239 1.00 96.94 97 PHE A C 1
ATOM 774 O O . PHE A 1 97 ? -12.535 1.664 0.941 1.00 96.94 97 PHE A O 1
ATOM 781 N N . GLN A 1 98 ? -12.928 0.229 -0.745 1.00 94.62 98 GLN A N 1
ATOM 782 C CA . GLN A 1 98 ? -14.183 0.861 -1.164 1.00 94.62 98 GLN A CA 1
ATOM 783 C C . GLN A 1 98 ? -15.186 1.015 -0.008 1.00 94.62 98 GLN A C 1
ATOM 785 O O . GLN A 1 98 ? -15.742 2.094 0.160 1.00 94.62 98 GLN A O 1
ATOM 790 N N . GLU A 1 99 ? -15.352 -0.000 0.850 1.00 92.06 99 GLU A N 1
ATOM 791 C CA . GLU A 1 99 ? -16.249 0.067 2.022 1.00 92.06 99 GLU A CA 1
ATOM 792 C C . GLU A 1 99 ? -15.833 1.173 3.016 1.00 92.06 99 GLU A C 1
ATOM 794 O O . GLU A 1 99 ? -16.679 1.897 3.545 1.00 92.06 99 GLU A O 1
ATOM 799 N N . VAL A 1 100 ? -14.522 1.365 3.218 1.00 94.81 100 VAL A N 1
ATOM 800 C CA . VAL A 1 100 ? -13.970 2.434 4.072 1.00 94.81 100 VAL A CA 1
ATOM 801 C C . VAL A 1 100 ? -14.255 3.811 3.464 1.00 94.81 100 VAL A C 1
ATOM 803 O O . VAL A 1 100 ? -14.639 4.743 4.175 1.00 94.81 100 VAL A O 1
ATOM 806 N N . VAL A 1 101 ? -14.079 3.952 2.147 1.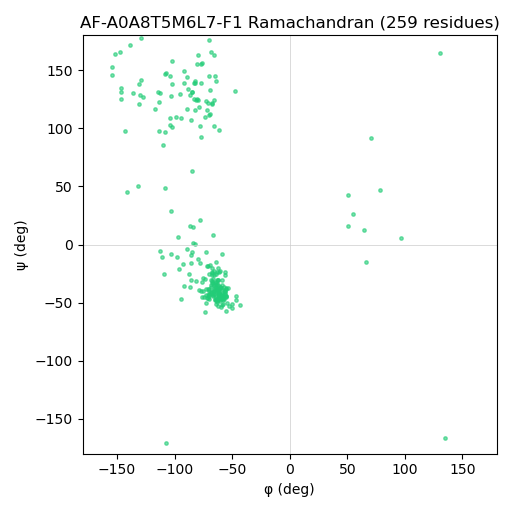00 95.06 101 VAL A N 1
ATOM 807 C CA . VAL A 1 101 ? -14.300 5.214 1.429 1.00 95.06 101 VAL A CA 1
ATOM 808 C C . VAL A 1 101 ? -15.783 5.571 1.359 1.00 95.06 101 VAL A C 1
ATOM 810 O O . VAL A 1 101 ? -16.135 6.699 1.700 1.00 95.06 101 VAL A O 1
ATOM 813 N N . ASP A 1 102 ? -16.657 4.630 1.007 1.00 92.50 102 ASP A N 1
ATOM 814 C CA . ASP A 1 102 ? -18.104 4.853 0.906 1.00 92.50 102 ASP A CA 1
ATOM 815 C C . ASP A 1 102 ? -18.705 5.318 2.242 1.00 92.50 102 ASP A C 1
ATOM 817 O O . ASP A 1 102 ? -19.564 6.204 2.272 1.00 92.50 102 ASP A O 1
ATOM 821 N N . LYS A 1 103 ? -18.235 4.748 3.360 1.00 92.19 103 LYS A N 1
ATOM 822 C CA . LYS A 1 103 ? -18.732 5.054 4.707 1.00 92.19 103 LYS A CA 1
ATOM 823 C C . LYS A 1 103 ? -18.220 6.392 5.250 1.00 92.19 103 LYS A C 1
ATOM 825 O O . LYS A 1 103 ? -19.002 7.157 5.814 1.00 92.19 103 LYS A O 1
ATOM 830 N N . HIS A 1 104 ? -16.924 6.677 5.096 1.00 91.94 104 HIS A N 1
ATOM 831 C CA . HIS A 1 104 ? -16.257 7.790 5.796 1.00 91.94 104 HIS A CA 1
ATOM 832 C C . HIS A 1 104 ? -15.866 8.964 4.893 1.00 91.94 104 HIS A C 1
ATOM 834 O O . HIS A 1 104 ? -15.778 10.102 5.354 1.00 91.94 104 HIS A O 1
ATOM 840 N N . TYR A 1 105 ? -15.673 8.713 3.598 1.00 93.25 105 TYR A N 1
ATOM 841 C CA . TYR A 1 105 ? -15.183 9.681 2.617 1.00 93.25 105 TYR A CA 1
ATOM 842 C C . TYR A 1 105 ? -16.051 9.700 1.335 1.00 93.25 105 TYR A C 1
ATOM 844 O O . TYR A 1 105 ? -15.493 9.697 0.239 1.00 93.25 105 TYR A O 1
ATOM 852 N N . PRO A 1 106 ? -17.399 9.810 1.407 1.00 88.06 106 PRO A N 1
ATOM 853 C CA . PRO A 1 106 ? -18.330 9.592 0.278 1.00 88.06 106 PRO A CA 1
ATOM 854 C C . PRO A 1 106 ? -18.248 10.613 -0.880 1.00 88.06 106 PRO A C 1
ATOM 856 O O . PRO A 1 106 ? -19.108 10.648 -1.757 1.00 88.06 106 PRO A O 1
ATOM 859 N N . LYS A 1 107 ? -17.249 11.501 -0.870 1.00 93.81 107 LYS A N 1
ATOM 860 C CA . LYS A 1 107 ? -16.921 12.450 -1.949 1.00 93.81 107 LYS A CA 1
ATOM 861 C C . LYS A 1 107 ? -15.577 12.147 -2.621 1.00 93.81 107 LYS A C 1
ATOM 863 O O . LYS A 1 107 ? -15.207 12.850 -3.557 1.00 93.81 107 LYS A O 1
ATOM 868 N N . LEU A 1 108 ? -14.824 11.172 -2.114 1.00 93.38 108 LEU A N 1
ATOM 869 C CA . LEU A 1 108 ? -13.523 10.777 -2.632 1.00 93.38 108 LEU A CA 1
ATOM 870 C C . LEU A 1 108 ? -13.723 9.709 -3.709 1.00 93.38 108 LEU A C 1
ATOM 872 O O . LEU A 1 108 ? -14.204 8.615 -3.432 1.00 93.38 108 LEU A O 1
ATOM 876 N N . ASN A 1 109 ? -13.345 10.031 -4.944 1.00 91.19 109 ASN A N 1
ATOM 877 C CA . ASN A 1 109 ? -13.328 9.070 -6.039 1.00 91.19 109 ASN A CA 1
ATOM 878 C C . ASN A 1 109 ? -12.086 8.174 -5.899 1.00 91.19 109 ASN A C 1
ATOM 880 O O . ASN A 1 109 ? -11.001 8.550 -6.344 1.00 91.19 109 ASN A O 1
ATOM 884 N N . LEU A 1 110 ? -12.225 7.030 -5.219 1.00 92.38 110 LEU A N 1
ATOM 885 C CA . LEU A 1 110 ? -11.100 6.147 -4.883 1.00 92.38 110 LEU A CA 1
ATOM 886 C C . LEU A 1 110 ? -10.333 5.688 -6.128 1.00 92.38 110 LEU A C 1
ATOM 888 O O . LEU A 1 110 ? -9.109 5.802 -6.160 1.00 92.38 110 LEU A O 1
ATOM 892 N N . GLN A 1 111 ? -11.047 5.246 -7.163 1.00 86.62 111 GLN A N 1
ATOM 893 C CA . GLN A 1 111 ? -10.453 4.803 -8.423 1.00 86.62 111 GLN A CA 1
ATOM 894 C C . GLN A 1 111 ? -9.597 5.900 -9.070 1.00 86.62 111 GLN A C 1
ATOM 896 O O . GLN A 1 111 ? -8.452 5.664 -9.446 1.00 86.62 111 GLN A O 1
ATOM 901 N N . GLU A 1 112 ? -10.108 7.133 -9.124 1.00 82.88 112 GLU A N 1
ATOM 902 C CA . GLU A 1 112 ? -9.363 8.286 -9.638 1.00 82.88 112 GLU A CA 1
ATOM 903 C C . GLU A 1 112 ? -8.147 8.630 -8.766 1.00 82.88 112 GLU A C 1
ATOM 905 O O . GLU A 1 112 ? -7.106 8.997 -9.306 1.00 82.88 112 GLU A O 1
ATOM 910 N N . GLN A 1 113 ? -8.222 8.488 -7.437 1.00 87.62 113 GLN A N 1
ATOM 911 C CA . GLN A 1 113 ? -7.050 8.688 -6.571 1.00 87.62 113 GLN A CA 1
ATOM 912 C C . GLN A 1 113 ? -5.980 7.604 -6.772 1.00 87.62 113 GLN A C 1
ATOM 914 O O . GLN A 1 113 ? -4.791 7.918 -6.742 1.00 87.62 113 GLN A O 1
ATOM 919 N N . LEU A 1 114 ? -6.380 6.349 -7.002 1.00 85.06 114 LEU A N 1
ATOM 920 C CA . LEU A 1 114 ? -5.459 5.240 -7.262 1.00 85.06 114 LEU A CA 1
ATOM 921 C C . LEU A 1 114 ? -4.801 5.360 -8.644 1.00 85.06 114 LEU A C 1
ATOM 923 O O . LEU A 1 114 ? -3.580 5.250 -8.741 1.00 85.06 114 LEU A O 1
ATOM 927 N N . LEU A 1 115 ? -5.570 5.663 -9.695 1.00 81.12 115 LEU A N 1
ATOM 928 C CA . LEU A 1 115 ? -5.046 5.854 -11.055 1.00 81.12 115 LEU A CA 1
ATOM 929 C C . LEU A 1 115 ? -4.150 7.099 -11.171 1.00 81.12 115 LEU A C 1
ATOM 931 O O . LEU A 1 115 ? -3.166 7.078 -11.903 1.00 81.12 115 LEU A O 1
ATOM 935 N N . ASN A 1 116 ? -4.436 8.163 -10.411 1.00 78.62 116 ASN A N 1
ATOM 936 C CA . ASN A 1 116 ? -3.562 9.338 -10.320 1.00 78.62 116 ASN A CA 1
ATOM 937 C C . ASN A 1 116 ? -2.419 9.188 -9.294 1.00 78.62 116 ASN A C 1
ATOM 939 O O . ASN A 1 116 ? -1.635 10.127 -9.109 1.00 78.62 116 ASN A O 1
ATOM 943 N N . SER A 1 117 ? -2.291 8.040 -8.615 1.00 77.94 117 SER A N 1
ATOM 944 C CA . SER A 1 117 ? -1.136 7.792 -7.751 1.00 77.94 117 SER A CA 1
ATOM 945 C C . SER A 1 117 ? 0.118 7.659 -8.619 1.00 77.94 117 SER A C 1
ATOM 947 O O . SER A 1 117 ? 0.208 6.834 -9.527 1.00 77.94 117 SER A O 1
ATOM 949 N N . LYS A 1 118 ? 1.103 8.524 -8.374 1.00 80.06 118 LYS A N 1
ATOM 950 C CA . LYS A 1 118 ? 2.344 8.533 -9.153 1.00 80.06 118 LYS A CA 1
ATOM 951 C C . LYS A 1 118 ? 3.176 7.313 -8.776 1.00 80.06 118 LYS A C 1
ATOM 953 O O . LYS A 1 118 ? 3.624 7.238 -7.633 1.00 80.06 118 LYS A O 1
ATOM 958 N N . ILE A 1 119 ? 3.405 6.402 -9.719 1.00 81.19 119 ILE A N 1
ATOM 959 C CA . ILE A 1 119 ? 4.329 5.276 -9.549 1.00 81.19 119 ILE A CA 1
ATOM 960 C C . ILE A 1 119 ? 5.530 5.448 -10.478 1.00 81.19 119 ILE A C 1
ATOM 962 O O . ILE A 1 119 ? 5.373 5.694 -11.672 1.00 81.19 119 ILE A O 1
ATOM 966 N N . TYR A 1 120 ? 6.731 5.302 -9.922 1.00 78.75 120 TYR A N 1
ATOM 967 C CA . TYR A 1 120 ? 7.992 5.334 -10.657 1.00 78.75 120 TYR A CA 1
ATOM 968 C C . TYR A 1 120 ? 8.681 3.980 -10.541 1.00 78.75 120 TYR A C 1
ATOM 970 O O . TYR A 1 120 ? 9.099 3.578 -9.453 1.00 78.75 120 TYR A O 1
ATOM 978 N N . PHE A 1 121 ? 8.853 3.307 -11.672 1.00 80.62 121 PHE A N 1
ATOM 979 C CA . PHE A 1 121 ? 9.743 2.160 -11.787 1.00 80.62 121 PHE A CA 1
ATOM 980 C C . PHE A 1 121 ? 11.146 2.656 -12.144 1.00 80.62 121 PHE A C 1
ATOM 982 O O . PHE A 1 121 ? 11.296 3.544 -12.984 1.00 80.62 121 PHE A O 1
ATOM 989 N N . THR A 1 122 ? 12.174 2.152 -11.463 1.00 73.75 122 THR A N 1
ATOM 990 C CA . THR A 1 122 ? 13.546 2.672 -11.580 1.00 73.75 122 THR A CA 1
ATOM 991 C C . THR A 1 122 ? 14.585 1.585 -11.289 1.00 73.75 122 THR A C 1
ATOM 993 O O . THR A 1 122 ? 14.247 0.548 -10.718 1.00 73.75 122 THR A O 1
ATOM 996 N N . SER A 1 123 ? 15.851 1.789 -11.664 1.00 74.19 123 SER A N 1
ATOM 997 C CA . SER A 1 123 ? 16.931 0.855 -11.304 1.00 74.19 123 SER A CA 1
ATOM 998 C C . SER A 1 123 ? 17.216 0.890 -9.789 1.00 74.19 123 SER A C 1
ATOM 1000 O O . SER A 1 123 ? 16.800 1.833 -9.102 1.00 74.19 123 SER A O 1
ATOM 1002 N N . PRO A 1 124 ? 17.952 -0.088 -9.227 1.00 75.94 124 PRO A N 1
ATOM 1003 C CA . PRO A 1 124 ? 18.365 -0.047 -7.823 1.00 75.94 124 PRO A CA 1
ATOM 1004 C C . PRO A 1 124 ? 19.138 1.237 -7.470 1.00 75.94 124 PRO A C 1
ATOM 1006 O O . PRO A 1 124 ? 18.926 1.828 -6.412 1.00 75.94 124 PRO A O 1
ATOM 1009 N N . GLU A 1 125 ? 19.986 1.730 -8.376 1.00 73.69 125 GLU A N 1
ATOM 1010 C CA . GLU A 1 125 ? 20.760 2.966 -8.219 1.00 73.69 125 GLU A CA 1
ATOM 1011 C C . GLU A 1 125 ? 19.862 4.209 -8.231 1.00 73.69 125 GLU A C 1
ATOM 1013 O O . GLU A 1 125 ? 20.063 5.119 -7.419 1.00 73.69 125 GLU A O 1
ATOM 1018 N N . GLY A 1 126 ? 18.856 4.240 -9.113 1.00 73.69 126 GLY A N 1
ATOM 1019 C CA . GLY A 1 126 ? 17.853 5.305 -9.170 1.00 73.69 126 GLY A CA 1
ATOM 1020 C C . GLY A 1 126 ? 17.010 5.374 -7.894 1.00 73.69 126 GLY A C 1
ATOM 1021 O O . GLY A 1 126 ? 16.806 6.461 -7.339 1.00 73.69 126 GLY A O 1
ATOM 1022 N N . LEU A 1 127 ? 16.617 4.216 -7.349 1.00 75.75 127 LEU A N 1
ATOM 1023 C CA . LEU A 1 127 ? 15.931 4.148 -6.058 1.00 75.75 127 LEU A CA 1
ATOM 1024 C C . LEU A 1 127 ? 16.842 4.639 -4.923 1.00 75.75 127 LEU A C 1
ATOM 1026 O O . LEU A 1 127 ? 16.436 5.501 -4.145 1.00 75.75 127 LEU A O 1
ATOM 1030 N N . LEU A 1 128 ? 18.097 4.179 -4.867 1.00 72.06 128 LEU A N 1
ATOM 1031 C CA . LEU A 1 128 ? 19.083 4.615 -3.868 1.00 72.06 128 LEU A CA 1
ATOM 1032 C C . LEU A 1 128 ? 19.372 6.121 -3.929 1.00 72.06 128 LEU A C 1
ATOM 1034 O O . LEU A 1 128 ? 19.571 6.751 -2.886 1.00 72.06 128 LEU A O 1
ATOM 1038 N N . TYR A 1 129 ? 19.391 6.716 -5.123 1.00 74.19 129 TYR A N 1
ATOM 1039 C CA . TYR A 1 129 ? 19.490 8.165 -5.293 1.00 74.19 129 TYR A CA 1
ATOM 1040 C C . TYR A 1 129 ? 18.295 8.875 -4.641 1.00 74.19 129 TYR A C 1
ATOM 1042 O O . TYR A 1 129 ? 18.488 9.767 -3.809 1.00 74.19 129 TYR A O 1
ATOM 1050 N N . LYS A 1 130 ? 17.064 8.422 -4.914 1.00 76.06 130 LYS A N 1
ATOM 1051 C CA . LYS A 1 130 ? 15.857 8.990 -4.295 1.00 76.06 130 LYS A CA 1
ATOM 1052 C C . LYS A 1 130 ? 15.745 8.732 -2.792 1.00 76.06 130 LYS A C 1
ATOM 1054 O O . LYS A 1 130 ? 15.289 9.626 -2.072 1.00 76.06 130 LYS A O 1
ATOM 1059 N N . CYS A 1 131 ? 16.230 7.602 -2.278 1.00 74.00 131 CYS A N 1
ATOM 1060 C CA . CYS A 1 131 ? 16.354 7.373 -0.837 1.00 74.00 131 CYS A CA 1
ATOM 1061 C C . CYS A 1 131 ? 17.299 8.399 -0.190 1.00 74.00 131 CYS A C 1
ATOM 1063 O O . CYS A 1 131 ? 16.936 8.997 0.824 1.00 74.00 131 CYS A O 1
ATOM 1065 N N . LYS A 1 132 ? 18.464 8.677 -0.801 1.00 75.81 132 LYS A N 1
ATOM 1066 C CA . LYS A 1 132 ? 19.434 9.677 -0.308 1.00 75.81 132 LYS A CA 1
ATOM 1067 C C . LYS A 1 132 ? 18.854 11.092 -0.282 1.00 75.81 132 LYS A C 1
ATOM 1069 O O . LYS A 1 132 ? 18.962 11.755 0.748 1.00 75.81 132 LYS A O 1
ATOM 1074 N N . GLU A 1 133 ? 18.199 11.538 -1.358 1.00 72.81 133 GLU A N 1
ATOM 1075 C CA . GLU A 1 133 ? 17.497 12.836 -1.379 1.00 72.81 133 GLU A CA 1
ATOM 1076 C C . GLU A 1 133 ? 16.434 12.927 -0.274 1.00 72.81 133 GLU A C 1
ATOM 1078 O O . GLU A 1 133 ? 16.295 13.949 0.398 1.00 72.81 133 GLU A O 1
ATOM 1083 N N . SER A 1 134 ? 15.714 11.827 -0.050 1.00 70.25 134 SER A N 1
ATOM 1084 C CA . SER A 1 134 ? 14.638 11.718 0.941 1.00 70.25 134 SER A CA 1
ATOM 1085 C C . SER A 1 134 ? 15.134 11.448 2.368 1.00 70.25 134 SER A C 1
ATOM 1087 O O . SER A 1 134 ? 14.320 11.343 3.281 1.00 70.25 134 SER A O 1
ATOM 1089 N N . ARG A 1 135 ? 16.458 11.346 2.576 1.00 77.88 135 ARG A N 1
ATOM 1090 C CA . ARG A 1 135 ? 17.115 10.980 3.848 1.00 77.88 135 ARG A CA 1
ATOM 1091 C C . ARG A 1 135 ? 16.638 9.643 4.440 1.00 77.88 135 ARG A C 1
ATOM 1093 O O . ARG A 1 135 ? 16.721 9.436 5.651 1.00 77.88 135 ARG A O 1
ATOM 1100 N N . LEU A 1 136 ? 16.165 8.734 3.590 1.00 68.75 136 LEU A N 1
ATOM 1101 C CA . LEU A 1 136 ? 15.826 7.362 3.959 1.00 68.75 136 LEU A CA 1
ATOM 1102 C C . LEU A 1 136 ? 17.114 6.538 4.087 1.00 68.75 136 LEU A C 1
ATOM 1104 O O . LEU A 1 136 ? 18.038 6.679 3.287 1.00 68.75 136 LEU A O 1
ATOM 1108 N N . VAL A 1 137 ? 17.174 5.677 5.103 1.00 59.97 137 VAL A N 1
ATOM 1109 C CA . VAL A 1 137 ? 18.342 4.835 5.405 1.00 59.97 137 VAL A CA 1
ATOM 1110 C C . VAL A 1 137 ? 17.971 3.372 5.185 1.00 59.97 137 VAL A C 1
ATOM 1112 O O . VAL A 1 137 ? 17.025 2.893 5.808 1.00 59.97 137 VAL A O 1
ATOM 1115 N N . GLY A 1 138 ? 18.707 2.677 4.315 1.00 60.00 138 GLY A N 1
ATOM 1116 C CA . GLY A 1 138 ? 18.515 1.258 3.989 1.00 60.00 138 GLY A CA 1
ATOM 1117 C C . GLY A 1 138 ? 18.458 0.983 2.482 1.00 60.00 138 GLY A C 1
ATOM 1118 O O . GLY A 1 138 ? 18.277 1.907 1.691 1.00 60.00 138 GLY A O 1
ATOM 1119 N N . ASP A 1 139 ? 18.594 -0.292 2.113 1.00 60.16 139 ASP A N 1
ATOM 1120 C CA . ASP A 1 139 ? 18.282 -0.787 0.769 1.00 60.16 139 ASP A CA 1
ATOM 1121 C C . ASP A 1 139 ? 16.788 -1.121 0.713 1.00 60.16 139 ASP A C 1
ATOM 1123 O O . ASP A 1 139 ? 16.324 -2.094 1.316 1.00 60.16 139 ASP A O 1
ATOM 1127 N N . TYR A 1 140 ? 16.028 -0.283 0.015 1.00 70.62 140 TYR A N 1
ATOM 1128 C CA . TYR A 1 140 ? 14.594 -0.459 -0.188 1.00 70.62 140 TYR A CA 1
ATOM 1129 C C . TYR A 1 140 ? 14.344 -1.236 -1.485 1.00 70.62 140 TYR A C 1
ATOM 1131 O O . TYR A 1 140 ? 15.112 -1.133 -2.437 1.00 70.62 140 TYR A O 1
ATOM 1139 N N . ALA A 1 141 ? 13.264 -2.016 -1.530 1.00 83.19 141 ALA A N 1
ATOM 1140 C CA . ALA A 1 141 ? 12.751 -2.585 -2.782 1.00 83.19 141 ALA A CA 1
ATOM 1141 C C . ALA A 1 141 ? 11.706 -1.657 -3.417 1.00 83.19 141 ALA A C 1
ATOM 1143 O O . ALA A 1 141 ? 11.643 -1.515 -4.636 1.00 83.19 141 ALA A O 1
ATOM 1144 N N . ALA A 1 142 ? 10.921 -1.001 -2.568 1.00 87.62 142 ALA A N 1
ATOM 1145 C CA . ALA A 1 142 ? 10.049 0.107 -2.896 1.00 87.62 142 ALA A CA 1
ATOM 1146 C C . ALA A 1 142 ? 9.979 1.060 -1.688 1.00 87.62 142 ALA A C 1
ATOM 1148 O O . ALA A 1 142 ? 10.440 0.701 -0.600 1.00 87.62 142 ALA A O 1
ATOM 1149 N N . PHE A 1 143 ? 9.476 2.277 -1.895 1.00 89.88 143 PHE A N 1
ATOM 1150 C CA . PHE A 1 143 ? 9.022 3.161 -0.818 1.00 89.88 143 PHE A CA 1
ATOM 1151 C C . PHE A 1 143 ? 7.968 4.160 -1.325 1.00 89.88 143 PHE A C 1
ATOM 1153 O O . PHE A 1 143 ? 8.054 4.669 -2.447 1.00 89.88 143 PHE A O 1
ATOM 1160 N N . TYR A 1 144 ? 7.011 4.510 -0.472 1.00 92.06 144 TYR A N 1
ATOM 1161 C CA . TYR A 1 144 ? 6.082 5.617 -0.663 1.00 92.06 144 TYR A CA 1
ATOM 1162 C C . TYR A 1 144 ? 6.611 6.911 -0.039 1.00 92.06 144 TYR A C 1
ATOM 1164 O O . TYR A 1 144 ? 7.117 6.935 1.087 1.00 92.06 144 TYR A O 1
ATOM 1172 N N . LYS A 1 145 ? 6.434 8.028 -0.749 1.00 87.62 145 LYS A N 1
ATOM 1173 C CA . LYS A 1 145 ? 6.744 9.371 -0.259 1.00 87.62 145 LYS A CA 1
ATOM 1174 C C . LYS A 1 145 ? 5.568 10.328 -0.490 1.00 87.62 145 LYS A C 1
ATOM 1176 O O . LYS A 1 145 ? 5.200 10.559 -1.646 1.00 87.62 145 LYS A O 1
ATOM 1181 N N . PRO A 1 146 ? 5.016 10.940 0.579 1.00 87.94 146 PRO A N 1
ATOM 1182 C CA . PRO A 1 146 ? 3.925 11.905 0.484 1.00 87.94 146 PRO A CA 1
ATOM 1183 C C . PRO A 1 146 ? 4.143 12.978 -0.586 1.00 87.94 146 PRO A C 1
ATOM 1185 O O . PRO A 1 146 ? 5.197 13.609 -0.630 1.00 87.94 146 PRO A O 1
ATOM 1188 N N . ASN A 1 147 ? 3.119 13.205 -1.413 1.00 82.69 147 ASN A N 1
ATOM 1189 C CA . ASN A 1 147 ? 3.078 14.158 -2.538 1.00 82.69 147 ASN A CA 1
ATOM 1190 C C . ASN A 1 147 ? 4.017 13.863 -3.728 1.00 82.69 147 ASN A C 1
ATOM 1192 O O . ASN A 1 147 ? 3.815 14.429 -4.805 1.00 82.69 147 ASN A O 1
ATOM 1196 N N . GLU A 1 148 ? 5.010 12.982 -3.578 1.00 82.44 148 GLU A N 1
ATOM 1197 C CA . GLU A 1 148 ? 5.918 12.591 -4.663 1.00 82.44 148 GLU A CA 1
ATOM 1198 C C . GLU A 1 148 ? 5.450 11.319 -5.378 1.00 82.44 148 GLU A C 1
ATOM 1200 O O . GLU A 1 148 ? 5.380 11.339 -6.609 1.00 82.44 148 GLU A O 1
ATOM 1205 N N . GLY A 1 149 ? 5.076 10.270 -4.633 1.00 84.19 149 GLY A N 1
ATOM 1206 C CA . GLY A 1 149 ? 4.542 9.015 -5.173 1.00 84.19 149 GLY A CA 1
ATOM 1207 C C . GLY A 1 149 ? 5.138 7.747 -4.554 1.00 84.19 149 GLY A C 1
ATOM 1208 O O . GLY A 1 149 ? 5.801 7.789 -3.517 1.00 84.19 149 GLY A O 1
ATOM 1209 N N . ILE A 1 150 ? 4.877 6.619 -5.209 1.00 86.62 150 ILE A N 1
ATOM 1210 C CA . ILE A 1 150 ? 5.428 5.290 -4.932 1.00 86.62 150 ILE A CA 1
ATOM 1211 C C . ILE A 1 150 ? 6.634 5.067 -5.853 1.00 86.62 150 ILE A C 1
ATOM 1213 O O . ILE A 1 150 ? 6.532 5.238 -7.064 1.00 86.62 150 ILE A O 1
ATOM 1217 N N . PHE A 1 151 ? 7.773 4.661 -5.303 1.00 84.50 151 PHE A N 1
ATOM 1218 C CA . PHE A 1 151 ? 8.983 4.345 -6.062 1.00 84.50 151 PHE A CA 1
ATOM 1219 C C . PHE A 1 151 ? 9.293 2.859 -5.914 1.00 84.50 151 PHE A C 1
ATOM 1221 O O . PHE A 1 151 ? 9.307 2.359 -4.793 1.00 84.50 151 PHE A O 1
ATOM 1228 N N . VAL A 1 152 ? 9.553 2.157 -7.018 1.00 83.19 152 VAL A N 1
ATOM 1229 C CA . VAL A 1 152 ? 9.775 0.703 -7.053 1.00 83.19 152 VAL A CA 1
ATOM 1230 C C . VAL A 1 152 ? 11.049 0.391 -7.834 1.00 83.19 152 VAL A C 1
ATOM 1232 O O . VAL A 1 152 ? 11.212 0.836 -8.970 1.00 83.19 152 VAL A O 1
ATOM 1235 N N . SER A 1 153 ? 11.950 -0.394 -7.242 1.00 82.12 153 SER A N 1
ATOM 1236 C CA . SER A 1 153 ? 13.148 -0.879 -7.928 1.00 82.12 153 SER A CA 1
ATOM 1237 C C . SER A 1 153 ? 12.821 -2.083 -8.812 1.00 82.12 153 SER A C 1
ATOM 1239 O O . SER A 1 153 ? 12.314 -3.101 -8.340 1.00 82.12 153 SER A O 1
ATOM 1241 N N . LEU A 1 154 ? 13.172 -1.975 -10.092 1.00 81.88 154 LEU A N 1
ATOM 1242 C CA . LEU A 1 154 ? 13.290 -3.098 -11.012 1.00 81.88 154 LEU A CA 1
ATOM 1243 C C . LEU A 1 154 ? 14.685 -3.715 -10.851 1.00 81.88 154 LEU A C 1
ATOM 1245 O O . LEU A 1 154 ? 15.689 -3.007 -10.832 1.00 81.88 154 LEU A O 1
ATOM 1249 N N . ASN A 1 155 ? 14.743 -5.035 -10.701 1.00 78.62 155 ASN A N 1
ATOM 1250 C CA . ASN A 1 155 ? 15.963 -5.802 -10.460 1.00 78.62 155 ASN A CA 1
ATOM 1251 C C . ASN A 1 155 ? 15.807 -7.162 -11.155 1.00 78.62 155 ASN A C 1
ATOM 1253 O O . ASN A 1 155 ? 14.761 -7.791 -10.991 1.00 78.62 155 ASN A O 1
ATOM 1257 N N . SER A 1 156 ? 16.822 -7.633 -11.884 1.00 79.12 156 SER A N 1
ATOM 1258 C CA . SER A 1 156 ? 16.817 -8.937 -12.574 1.00 79.12 156 SER A CA 1
ATOM 1259 C C . SER A 1 156 ? 16.535 -10.126 -11.645 1.00 79.12 156 SER A C 1
ATOM 1261 O O . SER A 1 156 ? 15.963 -11.134 -12.053 1.00 79.12 156 SER A O 1
ATOM 1263 N N . LEU A 1 157 ? 16.856 -9.997 -10.353 1.00 81.25 157 LEU A N 1
ATOM 1264 C CA . LEU A 1 157 ? 16.579 -11.006 -9.326 1.00 81.25 157 LEU A CA 1
ATOM 1265 C C . LEU A 1 157 ? 15.170 -10.902 -8.708 1.00 81.25 157 LEU A C 1
ATOM 1267 O O . LEU A 1 157 ? 14.773 -11.778 -7.934 1.00 81.25 157 LEU A O 1
ATOM 1271 N N . ALA A 1 158 ? 14.414 -9.840 -8.997 1.00 82.19 158 ALA A N 1
ATOM 1272 C CA . ALA A 1 158 ? 13.047 -9.666 -8.517 1.00 82.19 158 ALA A CA 1
ATOM 1273 C C . ALA A 1 158 ? 12.052 -10.344 -9.466 1.00 82.19 158 ALA A C 1
ATOM 1275 O O . ALA A 1 158 ? 12.033 -10.082 -10.664 1.00 82.19 158 ALA A O 1
ATOM 1276 N N . SER A 1 159 ? 11.164 -11.184 -8.931 1.00 88.31 159 SER A N 1
ATOM 1277 C CA . SER A 1 159 ? 10.035 -11.710 -9.705 1.00 88.31 159 SER A CA 1
ATOM 1278 C C . SER A 1 159 ? 8.895 -10.693 -9.780 1.00 88.31 159 SER A C 1
ATOM 1280 O O . SER A 1 159 ? 8.716 -9.884 -8.868 1.00 88.31 159 SER A O 1
ATOM 1282 N N . LEU A 1 160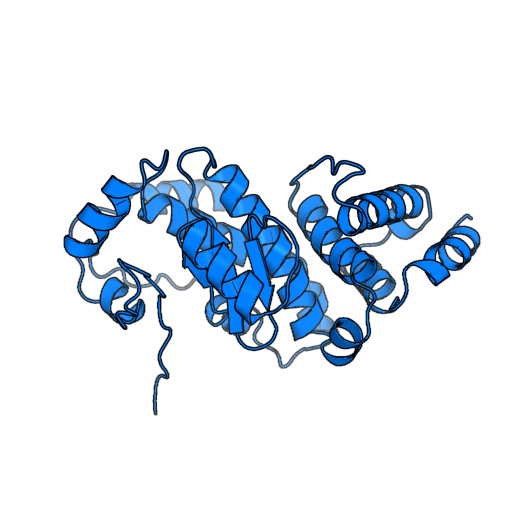 ? 8.048 -10.785 -10.810 1.00 85.31 160 LEU A N 1
ATOM 1283 C CA . LEU A 1 160 ? 6.844 -9.953 -10.922 1.00 85.31 160 LEU A CA 1
ATOM 1284 C C . LEU A 1 160 ? 5.955 -10.043 -9.666 1.00 85.31 160 LEU A C 1
ATOM 1286 O O . LEU A 1 160 ? 5.440 -9.035 -9.195 1.00 85.31 160 LEU A O 1
ATOM 1290 N N . ASN A 1 161 ? 5.840 -11.228 -9.056 1.00 88.19 161 ASN A N 1
ATOM 1291 C CA . ASN A 1 161 ? 5.112 -11.405 -7.795 1.00 88.19 161 ASN A CA 1
ATOM 1292 C C . ASN A 1 161 ? 5.726 -10.615 -6.630 1.00 88.19 161 ASN A C 1
ATOM 1294 O O . ASN A 1 161 ? 4.982 -10.114 -5.792 1.00 88.19 161 ASN A O 1
ATOM 1298 N N . PHE A 1 162 ? 7.055 -10.476 -6.576 1.00 88.50 162 PHE A N 1
ATOM 1299 C CA . PHE A 1 162 ? 7.723 -9.622 -5.592 1.00 88.50 162 PHE A CA 1
ATOM 1300 C C . PHE A 1 162 ? 7.480 -8.131 -5.872 1.00 88.50 162 PHE A C 1
ATOM 1302 O O . PHE A 1 162 ? 7.243 -7.375 -4.935 1.00 88.50 162 PHE A O 1
ATOM 1309 N N . ILE A 1 163 ? 7.462 -7.712 -7.139 1.00 86.81 163 ILE A N 1
ATOM 1310 C CA . ILE A 1 163 ? 7.141 -6.329 -7.522 1.00 86.81 163 ILE A CA 1
ATOM 1311 C C . ILE A 1 163 ? 5.690 -5.971 -7.165 1.00 86.81 163 ILE A C 1
ATOM 1313 O O . ILE A 1 163 ? 5.450 -4.953 -6.522 1.00 86.81 163 ILE A O 1
ATOM 1317 N N . ARG A 1 164 ? 4.724 -6.839 -7.490 1.00 89.44 164 ARG A N 1
ATOM 1318 C CA . ARG A 1 164 ? 3.305 -6.689 -7.109 1.00 89.44 164 ARG A CA 1
ATOM 1319 C C . ARG A 1 164 ? 3.112 -6.603 -5.595 1.00 89.44 164 ARG A C 1
ATOM 1321 O O . ARG A 1 164 ? 2.378 -5.750 -5.109 1.00 89.44 164 ARG A O 1
ATOM 1328 N N . TYR A 1 165 ? 3.809 -7.467 -4.862 1.00 90.19 165 TYR A N 1
ATOM 1329 C CA . TYR A 1 165 ? 3.877 -7.439 -3.405 1.00 90.19 165 TYR A CA 1
ATOM 1330 C C . TYR A 1 165 ? 4.406 -6.088 -2.878 1.00 90.19 165 TYR A C 1
ATOM 1332 O O . TYR A 1 165 ? 3.790 -5.497 -1.995 1.00 90.19 165 TYR A O 1
ATOM 1340 N N . ALA A 1 166 ? 5.505 -5.575 -3.442 1.00 91.00 166 ALA A N 1
ATOM 1341 C CA . ALA A 1 166 ? 6.085 -4.301 -3.026 1.00 91.00 166 ALA A CA 1
ATOM 1342 C C . ALA A 1 166 ? 5.141 -3.126 -3.334 1.00 91.00 166 ALA A C 1
ATOM 1344 O O . ALA A 1 166 ? 4.907 -2.290 -2.470 1.00 91.00 166 ALA A O 1
ATOM 1345 N N . MET A 1 167 ? 4.508 -3.106 -4.514 1.00 90.81 167 MET A N 1
ATOM 1346 C CA . MET A 1 167 ? 3.471 -2.118 -4.838 1.00 90.81 167 MET A CA 1
ATOM 1347 C C . MET A 1 167 ? 2.306 -2.158 -3.842 1.00 90.81 167 MET A C 1
ATOM 1349 O O . MET A 1 167 ? 1.873 -1.105 -3.388 1.00 90.81 167 MET A O 1
ATOM 1353 N N . ALA A 1 168 ? 1.821 -3.344 -3.460 1.00 94.38 168 ALA A N 1
ATOM 1354 C CA . ALA A 1 168 ? 0.742 -3.485 -2.480 1.00 94.38 168 ALA A CA 1
ATOM 1355 C C . ALA A 1 168 ? 1.115 -2.928 -1.089 1.00 94.38 168 ALA A C 1
ATOM 1357 O O . ALA A 1 168 ? 0.276 -2.292 -0.450 1.00 94.38 168 ALA A O 1
ATOM 1358 N N . HIS A 1 169 ? 2.367 -3.109 -0.648 1.00 95.88 169 HIS A N 1
ATOM 1359 C CA . HIS A 1 169 ? 2.895 -2.494 0.577 1.00 95.88 169 HIS A CA 1
ATOM 1360 C C . HIS A 1 169 ? 2.832 -0.962 0.505 1.00 95.88 169 HIS A C 1
ATOM 1362 O O . HIS A 1 169 ? 2.231 -0.313 1.364 1.00 95.88 169 HIS A O 1
ATOM 1368 N N . GLU A 1 170 ? 3.395 -0.380 -0.558 1.00 95.88 170 GLU A N 1
ATOM 1369 C CA . GLU A 1 170 ? 3.441 1.075 -0.721 1.00 95.88 170 GLU A CA 1
ATOM 1370 C C . GLU A 1 170 ? 2.057 1.691 -0.949 1.00 95.88 170 GLU A C 1
ATOM 1372 O O . GLU A 1 170 ? 1.793 2.800 -0.483 1.00 95.88 170 GLU A O 1
ATOM 1377 N N . PHE A 1 171 ? 1.135 0.962 -1.585 1.00 95.50 171 PHE A N 1
ATOM 1378 C CA . PHE A 1 171 ? -0.272 1.349 -1.638 1.00 95.50 171 PHE A CA 1
ATOM 1379 C C . PHE A 1 171 ? -0.915 1.376 -0.247 1.00 95.50 171 PHE A C 1
ATOM 1381 O O . PHE A 1 171 ? -1.729 2.256 0.018 1.00 95.50 171 PHE A O 1
ATOM 1388 N N . GLY A 1 172 ? -0.520 0.492 0.674 1.00 96.62 172 GLY A N 1
ATOM 1389 C CA . GLY A 1 172 ? -0.942 0.569 2.073 1.00 96.62 172 GLY A CA 1
ATOM 1390 C C . GLY A 1 172 ? -0.516 1.878 2.748 1.00 96.62 172 GLY A C 1
ATOM 1391 O O . GLY A 1 172 ? -1.339 2.529 3.394 1.00 96.62 172 GLY A O 1
ATOM 1392 N N . HIS A 1 173 ? 0.727 2.326 2.537 1.00 96.44 173 HIS A N 1
ATOM 1393 C CA . HIS A 1 173 ? 1.183 3.647 2.994 1.00 96.44 173 HIS A CA 1
ATOM 1394 C C . HIS A 1 173 ? 0.478 4.814 2.280 1.00 96.44 173 HIS A C 1
ATOM 1396 O O . HIS A 1 173 ? 0.130 5.808 2.922 1.00 96.44 173 HIS A O 1
ATOM 1402 N N . PHE A 1 174 ? 0.243 4.706 0.968 1.00 96.31 174 PHE A N 1
ATOM 1403 C CA . PHE A 1 174 ? -0.504 5.704 0.202 1.00 96.31 174 PHE A CA 1
ATOM 1404 C C . PHE A 1 174 ? -1.933 5.861 0.729 1.00 96.31 174 PHE A C 1
ATOM 1406 O O . PHE A 1 174 ? -2.351 6.987 0.979 1.00 96.31 174 PHE A O 1
ATOM 1413 N N . MET A 1 175 ? -2.657 4.763 0.967 1.00 96.88 175 MET A N 1
ATOM 1414 C CA . MET A 1 175 ? -4.029 4.788 1.486 1.00 96.88 175 MET A CA 1
ATOM 1415 C C . MET A 1 175 ? -4.107 5.348 2.912 1.00 96.88 175 MET A C 1
ATOM 1417 O O . MET A 1 175 ? -5.007 6.127 3.223 1.00 96.88 175 MET A O 1
ATOM 1421 N N . ASP A 1 176 ? -3.133 5.024 3.763 1.00 95.25 176 ASP A N 1
ATOM 1422 C CA . ASP A 1 176 ? -2.996 5.596 5.108 1.00 95.25 176 ASP A CA 1
ATOM 1423 C C . ASP A 1 176 ? -2.815 7.123 5.054 1.00 95.25 176 ASP A C 1
ATOM 1425 O O . ASP A 1 176 ? -3.501 7.874 5.748 1.00 95.25 176 ASP A O 1
ATOM 1429 N N . TYR A 1 177 ? -1.957 7.606 4.151 1.00 95.25 177 TYR A N 1
ATOM 1430 C CA . TYR A 1 177 ? -1.779 9.038 3.924 1.00 95.25 177 TYR A CA 1
ATOM 1431 C C . TYR A 1 177 ? -3.001 9.704 3.273 1.00 95.25 177 TYR A C 1
ATOM 1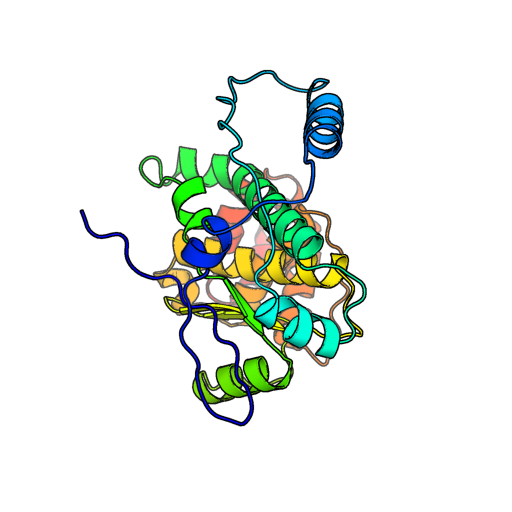433 O O . TYR A 1 177 ? -3.383 10.796 3.686 1.00 95.25 177 TYR A O 1
ATOM 1441 N N . LEU A 1 178 ? -3.622 9.073 2.275 1.00 94.69 178 LEU A N 1
ATOM 1442 C CA . LEU A 1 178 ? -4.765 9.613 1.537 1.00 94.69 178 LEU A CA 1
ATOM 1443 C C . LEU A 1 178 ? -5.967 9.838 2.460 1.00 94.69 178 LEU A C 1
ATOM 1445 O O . LEU A 1 178 ? -6.591 10.897 2.421 1.00 94.69 178 LEU A O 1
ATOM 1449 N N . LEU A 1 179 ? -6.269 8.851 3.306 1.00 94.19 179 LEU A N 1
ATOM 1450 C CA . LEU A 1 179 ? -7.421 8.887 4.204 1.00 94.19 179 LEU A CA 1
ATOM 1451 C C . LEU A 1 179 ? -7.106 9.611 5.527 1.00 94.19 179 LEU A C 1
ATOM 1453 O O . LEU A 1 179 ? -7.992 10.234 6.112 1.00 94.19 179 LEU A O 1
ATOM 1457 N N . ASN A 1 180 ? -5.854 9.560 6.004 1.00 92.06 180 ASN A N 1
ATOM 1458 C CA . ASN A 1 180 ? -5.457 10.014 7.343 1.00 92.06 180 ASN A CA 1
ATOM 1459 C C . ASN A 1 180 ? -4.088 10.740 7.378 1.00 92.06 180 ASN A C 1
ATOM 1461 O O . ASN A 1 180 ? -3.269 10.515 8.274 1.00 92.06 180 ASN A O 1
ATOM 1465 N N . SER A 1 181 ? -3.840 11.660 6.439 1.00 92.38 181 SER A N 1
ATOM 1466 C CA . 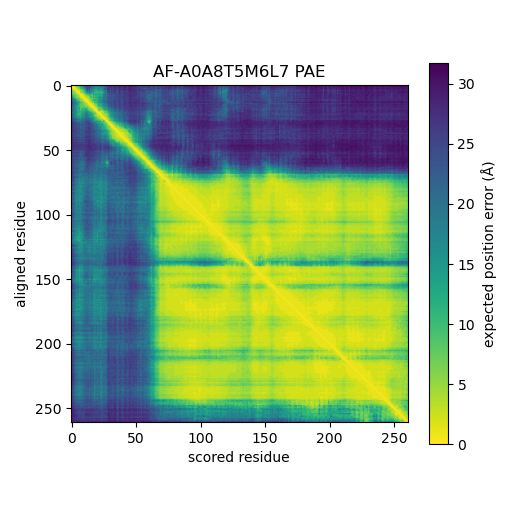SER A 1 181 ? -2.554 12.367 6.240 1.00 92.38 181 SER A CA 1
ATOM 1467 C C . SER A 1 181 ? -1.898 12.941 7.507 1.00 92.38 181 SER A C 1
ATOM 1469 O O . SER A 1 181 ? -0.692 12.765 7.716 1.00 92.38 181 SER A O 1
ATOM 1471 N N . GLU A 1 182 ? -2.664 13.595 8.388 1.00 89.50 182 GLU A N 1
ATOM 1472 C CA . GLU A 1 182 ? -2.154 14.138 9.656 1.00 89.50 182 GLU A CA 1
ATOM 1473 C C . GLU A 1 182 ? -1.683 13.019 10.599 1.00 89.50 182 GLU A C 1
ATOM 1475 O O . GLU A 1 182 ? -0.644 13.139 11.253 1.00 89.50 182 GLU A O 1
ATOM 1480 N N . ARG A 1 183 ? -2.412 11.898 10.661 1.00 87.75 183 ARG A N 1
ATOM 1481 C CA . ARG A 1 183 ? -2.031 10.739 11.474 1.00 87.75 183 ARG A CA 1
ATOM 1482 C C . ARG A 1 183 ? -0.814 10.034 10.890 1.00 87.75 183 ARG A C 1
ATOM 1484 O O . ARG A 1 183 ? 0.097 9.748 11.662 1.00 87.75 183 ARG A O 1
ATOM 1491 N N . TYR A 1 184 ? -0.762 9.812 9.576 1.00 91.31 184 TYR A N 1
ATOM 1492 C CA . TYR A 1 184 ? 0.399 9.219 8.902 1.00 91.31 184 TYR A CA 1
ATOM 1493 C C . TYR A 1 184 ? 1.676 10.014 9.213 1.00 91.31 184 TYR A C 1
ATOM 1495 O O . TYR A 1 184 ? 2.657 9.466 9.708 1.00 91.31 184 TYR A O 1
ATOM 1503 N N . THR A 1 185 ? 1.622 11.338 9.036 1.00 89.69 185 THR A N 1
ATOM 1504 C CA . THR A 1 185 ? 2.757 12.252 9.273 1.00 89.69 185 THR A CA 1
ATOM 1505 C C . THR A 1 185 ? 3.237 12.254 10.731 1.00 89.69 185 THR A C 1
ATOM 1507 O O . THR A 1 185 ? 4.419 12.457 10.995 1.00 89.69 185 THR A O 1
ATOM 1510 N N . ASN A 1 186 ? 2.334 12.015 11.687 1.00 89.44 186 ASN A N 1
ATOM 1511 C CA . ASN A 1 186 ? 2.636 11.965 13.121 1.00 89.44 186 ASN A CA 1
ATOM 1512 C C . ASN A 1 186 ? 2.853 10.538 13.666 1.00 89.44 186 ASN A C 1
ATOM 1514 O O . ASN A 1 186 ? 2.953 10.360 14.884 1.00 89.44 186 ASN A O 1
ATOM 1518 N N . SER A 1 187 ? 2.889 9.517 12.805 1.00 90.25 187 SER A N 1
ATOM 1519 C CA . SER A 1 187 ? 3.047 8.126 13.232 1.00 90.25 187 SER A CA 1
ATOM 1520 C C . SER A 1 187 ? 4.515 7.714 13.330 1.00 90.25 187 SER A C 1
ATOM 1522 O O . SER A 1 187 ? 5.361 8.122 12.539 1.00 90.25 187 SER A O 1
ATOM 1524 N N . THR A 1 188 ? 4.844 6.866 14.308 1.00 90.81 188 THR A N 1
ATOM 1525 C CA . THR A 1 188 ? 6.167 6.212 14.333 1.00 90.81 188 THR A CA 1
ATOM 1526 C C . THR A 1 188 ? 6.292 5.279 13.132 1.00 90.81 188 THR A C 1
ATOM 1528 O O . THR A 1 188 ? 5.308 4.610 12.836 1.00 90.81 188 THR A O 1
ATOM 1531 N N . SER A 1 189 ? 7.476 5.130 12.524 1.00 90.00 189 SER A N 1
ATOM 1532 C CA . SER A 1 189 ? 7.671 4.271 11.338 1.00 90.00 189 SER A CA 1
ATOM 1533 C C . SER A 1 189 ? 7.033 2.885 11.490 1.00 90.00 189 SER A C 1
ATOM 1535 O O . SER A 1 189 ? 6.231 2.502 10.651 1.00 90.00 189 SER A O 1
ATOM 1537 N N . SER A 1 190 ? 7.251 2.189 12.615 1.00 91.94 190 SER A N 1
ATOM 1538 C CA . SER A 1 190 ? 6.620 0.887 12.892 1.00 91.94 190 SER A CA 1
ATOM 1539 C C . SER A 1 190 ? 5.081 0.883 12.836 1.00 91.94 190 SER A C 1
ATOM 1541 O O . SER A 1 190 ? 4.504 -0.170 12.624 1.00 91.94 190 SER A O 1
ATOM 1543 N N . MET A 1 191 ? 4.395 2.015 13.025 1.00 92.88 191 MET A N 1
ATOM 1544 C CA . MET A 1 191 ? 2.932 2.115 12.889 1.00 92.88 191 MET A CA 1
ATOM 1545 C C . MET A 1 191 ? 2.458 2.418 11.466 1.00 92.88 191 MET A C 1
ATOM 1547 O O . MET A 1 191 ? 1.337 2.040 11.134 1.00 92.88 191 MET A O 1
ATOM 1551 N N . CYS A 1 192 ? 3.284 3.051 10.631 1.00 93.56 192 CYS A N 1
ATOM 1552 C CA . CYS A 1 192 ? 3.041 3.108 9.186 1.00 93.56 192 CYS A CA 1
ATOM 1553 C C . CYS A 1 192 ? 3.207 1.700 8.588 1.00 93.56 192 CYS A C 1
ATOM 1555 O O . CYS A 1 192 ? 2.389 1.241 7.800 1.00 93.56 192 CYS A O 1
ATOM 1557 N N . GLU A 1 193 ? 4.237 0.983 9.040 1.00 94.75 193 GLU A N 1
ATOM 1558 C CA . GLU A 1 193 ? 4.558 -0.400 8.658 1.00 94.75 193 GLU A CA 1
ATOM 1559 C C . GLU A 1 193 ? 3.460 -1.389 9.080 1.00 94.75 193 GLU A C 1
ATOM 1561 O O . GLU A 1 193 ? 3.116 -2.286 8.321 1.00 94.75 193 GLU A O 1
ATOM 1566 N N . VAL A 1 194 ? 2.850 -1.211 10.264 1.00 95.31 194 VAL A N 1
ATOM 1567 C CA . VAL A 1 194 ? 1.676 -2.006 10.689 1.00 95.31 194 VAL A CA 1
ATOM 1568 C C . VAL A 1 194 ? 0.540 -1.889 9.676 1.00 95.31 194 VAL A C 1
ATOM 1570 O O . VAL A 1 194 ? -0.105 -2.889 9.381 1.00 95.31 194 VAL A O 1
ATOM 1573 N N . ILE A 1 195 ? 0.300 -0.693 9.138 1.00 94.81 195 ILE A N 1
ATOM 1574 C CA . ILE A 1 195 ? -0.763 -0.467 8.160 1.00 94.81 195 ILE A CA 1
ATOM 1575 C C . ILE A 1 195 ? -0.416 -1.092 6.803 1.00 94.81 195 ILE A C 1
ATOM 1577 O O . ILE A 1 195 ? -1.241 -1.808 6.239 1.00 94.81 195 ILE A O 1
ATOM 1581 N N . ALA A 1 196 ? 0.804 -0.890 6.301 1.00 95.75 196 ALA A N 1
ATOM 1582 C CA . ALA A 1 196 ? 1.219 -1.480 5.029 1.00 95.75 196 ALA A CA 1
ATOM 1583 C C . ALA A 1 196 ? 1.216 -3.017 5.066 1.00 95.75 196 ALA A C 1
ATOM 1585 O O . ALA A 1 196 ? 0.609 -3.648 4.204 1.00 95.75 196 ALA A O 1
ATOM 1586 N N . ILE A 1 197 ? 1.786 -3.628 6.110 1.00 95.88 197 ILE A N 1
ATOM 1587 C CA . ILE A 1 197 ? 1.804 -5.092 6.283 1.00 95.88 197 ILE A CA 1
ATOM 1588 C C . ILE A 1 197 ? 0.384 -5.651 6.487 1.00 95.88 197 ILE A C 1
ATOM 1590 O O . ILE A 1 197 ? 0.077 -6.743 6.016 1.00 95.88 197 ILE A O 1
ATOM 1594 N N . PHE A 1 198 ? -0.519 -4.906 7.132 1.00 96.38 198 PHE A N 1
ATOM 1595 C CA . PHE A 1 198 ? -1.928 -5.297 7.227 1.00 96.38 198 PHE A CA 1
ATOM 1596 C C . PHE A 1 198 ? -2.593 -5.367 5.842 1.00 96.38 198 PHE A C 1
ATOM 1598 O O . PHE A 1 198 ? -3.287 -6.339 5.546 1.00 96.38 198 PHE A O 1
ATOM 1605 N N . VAL A 1 199 ? -2.339 -4.386 4.970 1.00 96.25 199 VAL A N 1
ATOM 1606 C CA . VAL A 1 199 ? -2.839 -4.383 3.584 1.00 96.25 199 VAL A CA 1
ATOM 1607 C C . VAL A 1 199 ? -2.230 -5.527 2.763 1.00 96.25 199 VAL A C 1
ATOM 1609 O O . VAL A 1 199 ? -2.973 -6.235 2.083 1.00 96.25 199 VAL A O 1
ATOM 1612 N N . GLU A 1 200 ? -0.921 -5.786 2.878 1.00 94.25 200 GLU A N 1
ATOM 1613 C CA . GLU A 1 200 ? -0.271 -6.957 2.261 1.00 94.25 200 GLU A CA 1
ATOM 1614 C C . GLU A 1 200 ? -0.979 -8.269 2.631 1.00 94.25 200 GLU A C 1
ATOM 1616 O O . GLU A 1 200 ? -1.358 -9.052 1.755 1.00 94.25 200 GLU A O 1
ATOM 1621 N N . GLU A 1 201 ? -1.169 -8.507 3.935 1.00 94.81 201 GLU A N 1
ATOM 1622 C CA . GLU A 1 201 ? -1.744 -9.745 4.460 1.00 94.81 201 GLU A CA 1
ATOM 1623 C C . GLU A 1 201 ? -3.209 -9.913 4.030 1.00 94.81 201 GLU A C 1
ATOM 1625 O O . GLU A 1 201 ? -3.632 -11.033 3.725 1.00 94.81 201 GLU A O 1
ATOM 1630 N N . LYS A 1 202 ? -3.970 -8.813 3.930 1.00 95.06 202 LYS A N 1
ATOM 1631 C CA . LYS A 1 202 ? -5.349 -8.800 3.408 1.00 95.06 202 LYS A CA 1
ATOM 1632 C C . LYS A 1 202 ? -5.429 -9.089 1.912 1.00 95.06 202 LYS A C 1
ATOM 1634 O O . LYS A 1 202 ? -6.374 -9.743 1.479 1.00 95.06 202 LYS A O 1
ATOM 1639 N N . LEU A 1 203 ? -4.409 -8.710 1.145 1.00 93.38 203 LEU A N 1
ATOM 1640 C CA . LEU A 1 203 ? -4.243 -9.108 -0.256 1.00 93.38 203 LEU A CA 1
ATOM 1641 C C . LEU A 1 203 ? -3.565 -10.484 -0.425 1.00 93.38 203 LEU A C 1
ATOM 1643 O O . LEU A 1 203 ? -3.165 -10.853 -1.528 1.00 93.38 203 LEU A O 1
ATOM 1647 N N . ASN A 1 204 ? -3.494 -11.277 0.652 1.00 91.88 204 ASN A N 1
ATOM 1648 C CA . ASN A 1 204 ? -2.905 -12.618 0.728 1.00 91.88 204 ASN A CA 1
ATOM 1649 C C . ASN A 1 204 ? -1.389 -12.696 0.477 1.00 91.88 204 ASN A C 1
ATOM 1651 O O . ASN A 1 204 ? -0.839 -13.799 0.370 1.00 91.88 204 ASN A O 1
ATOM 1655 N N . PHE A 1 205 ? -0.676 -11.569 0.472 1.00 88.38 205 PHE A N 1
ATOM 1656 C CA . PHE A 1 205 ? 0.780 -11.581 0.441 1.00 88.38 205 PHE A CA 1
ATOM 1657 C C . PHE A 1 205 ? 1.340 -11.881 1.836 1.00 88.38 205 PHE A C 1
ATOM 1659 O O . PHE A 1 205 ? 1.131 -11.144 2.794 1.00 88.38 205 PHE A O 1
ATOM 1666 N N . LYS A 1 206 ? 2.074 -12.992 1.966 1.00 83.12 206 LYS A N 1
ATOM 1667 C CA . LYS A 1 206 ? 2.630 -13.455 3.248 1.00 83.12 206 LYS A CA 1
ATOM 1668 C C . LYS A 1 206 ? 4.151 -13.378 3.236 1.00 83.12 206 LYS A C 1
ATOM 1670 O O . LYS A 1 206 ? 4.819 -14.300 2.770 1.00 83.12 206 LYS A O 1
ATOM 1675 N N . ARG A 1 207 ? 4.713 -12.307 3.804 1.00 84.75 207 ARG A N 1
ATOM 1676 C CA . ARG A 1 207 ? 6.163 -12.159 4.008 1.00 84.75 207 ARG A CA 1
ATOM 1677 C C . ARG A 1 207 ? 6.545 -12.389 5.467 1.00 84.75 207 ARG A C 1
ATOM 1679 O O . ARG A 1 207 ? 5.829 -12.015 6.389 1.00 84.75 207 ARG A O 1
ATOM 1686 N N . ARG A 1 208 ? 7.716 -12.983 5.706 1.00 86.81 208 ARG A N 1
ATOM 1687 C CA . ARG A 1 208 ? 8.328 -13.049 7.041 1.00 86.81 208 ARG A CA 1
ATOM 1688 C C . ARG A 1 208 ? 9.468 -12.044 7.125 1.00 86.81 208 ARG A C 1
ATOM 1690 O O . ARG A 1 208 ? 10.562 -12.309 6.627 1.00 86.81 208 ARG A O 1
ATOM 1697 N N . TYR A 1 209 ? 9.217 -10.917 7.778 1.00 87.56 209 TYR A N 1
ATOM 1698 C CA . TYR A 1 209 ? 10.252 -9.924 8.043 1.00 87.56 209 TYR A CA 1
ATOM 1699 C C . TYR A 1 209 ? 11.262 -10.437 9.069 1.00 87.56 209 TYR A C 1
ATOM 1701 O O . TYR A 1 209 ? 10.928 -11.204 9.980 1.00 87.56 209 TYR A O 1
ATOM 1709 N N . ARG A 1 210 ? 12.523 -10.041 8.890 1.00 86.50 210 ARG A N 1
ATOM 1710 C CA . ARG A 1 210 ? 13.641 -10.434 9.753 1.00 86.50 210 ARG A CA 1
ATOM 1711 C C . ARG A 1 210 ? 13.993 -9.294 10.714 1.00 86.50 210 ARG A C 1
ATOM 1713 O O . ARG A 1 210 ? 13.654 -8.146 10.448 1.00 86.50 210 ARG A O 1
ATOM 1720 N N . LYS A 1 211 ? 14.653 -9.609 11.834 1.00 81.31 211 LYS A N 1
ATOM 1721 C CA . LYS A 1 211 ? 14.913 -8.659 12.938 1.00 81.31 211 LYS A CA 1
ATOM 1722 C C . LYS A 1 211 ? 15.791 -7.472 12.536 1.00 81.31 211 LYS A C 1
ATOM 1724 O O . LYS A 1 211 ? 15.729 -6.427 13.172 1.00 81.31 211 LYS A O 1
ATOM 1729 N N . GLU A 1 212 ? 16.593 -7.647 11.495 1.00 80.12 212 GLU A N 1
ATOM 1730 C CA . GLU A 1 212 ? 17.465 -6.638 10.904 1.00 80.12 212 GLU A CA 1
ATOM 1731 C C . GLU A 1 212 ? 16.640 -5.477 10.313 1.00 80.12 212 GLU A C 1
ATOM 1733 O O . GLU A 1 212 ? 17.012 -4.314 10.451 1.00 80.12 212 GLU A O 1
ATOM 1738 N N . SER A 1 213 ? 15.455 -5.768 9.763 1.00 82.25 213 SER A N 1
ATOM 1739 C CA 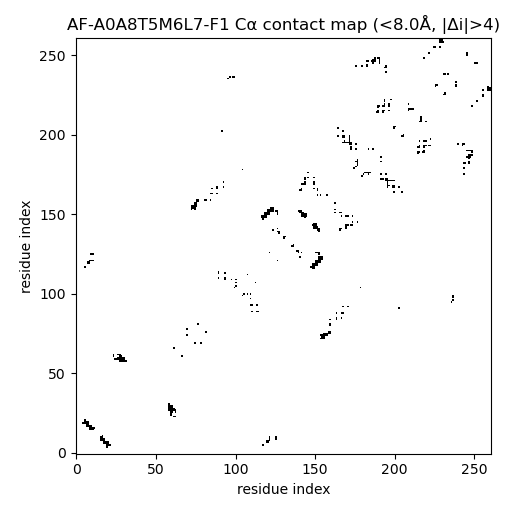. SER A 1 213 ? 14.456 -4.781 9.329 1.00 82.25 213 SER A CA 1
ATOM 1740 C C . SER A 1 213 ? 13.578 -4.352 10.513 1.00 82.25 213 SER A C 1
ATOM 1742 O O . SER A 1 213 ? 12.379 -4.631 10.535 1.00 82.25 213 SER A O 1
ATOM 1744 N N . LYS A 1 214 ? 14.180 -3.715 11.531 1.00 86.56 214 LYS A N 1
ATOM 1745 C CA . LYS A 1 214 ? 13.558 -3.468 12.851 1.00 86.56 214 LYS A CA 1
ATOM 1746 C C . LYS A 1 214 ? 12.097 -2.993 12.781 1.00 86.56 214 LYS A C 1
ATOM 1748 O O . LYS A 1 214 ? 11.244 -3.593 13.427 1.00 86.56 214 LYS A O 1
ATOM 1753 N N . ASN A 1 215 ? 11.802 -1.944 12.008 1.00 89.69 215 ASN A N 1
ATOM 1754 C CA . ASN A 1 215 ? 10.461 -1.345 11.965 1.00 89.69 215 ASN A CA 1
ATOM 1755 C C . ASN A 1 215 ? 9.405 -2.328 11.434 1.00 89.69 215 ASN A C 1
ATOM 1757 O O . ASN A 1 215 ? 8.400 -2.553 12.107 1.00 89.69 215 ASN A O 1
ATOM 1761 N N . HIS A 1 216 ? 9.682 -2.974 10.296 1.00 91.88 216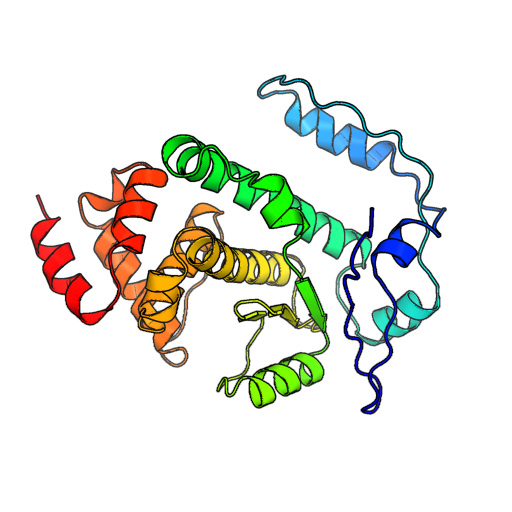 HIS A N 1
ATOM 1762 C CA . HIS A 1 216 ? 8.830 -4.009 9.708 1.00 91.88 216 HIS A CA 1
ATOM 1763 C C . HIS A 1 216 ? 8.691 -5.244 10.625 1.00 91.88 216 HIS A C 1
ATOM 1765 O O . HIS A 1 216 ? 7.620 -5.841 10.738 1.00 91.88 216 HIS A O 1
ATOM 1771 N N . TYR A 1 217 ? 9.770 -5.651 11.311 1.00 90.62 217 TYR A N 1
ATOM 1772 C CA . TYR A 1 217 ? 9.736 -6.778 12.249 1.00 90.62 217 TYR A CA 1
ATOM 1773 C C . TYR A 1 217 ? 8.837 -6.492 13.456 1.00 90.62 217 TYR A C 1
ATOM 1775 O O . TYR A 1 217 ? 8.007 -7.338 13.808 1.00 90.62 217 TYR A O 1
ATOM 1783 N N . ASP A 1 218 ? 8.998 -5.316 14.071 1.00 90.62 218 ASP A N 1
ATOM 1784 C CA . ASP A 1 218 ? 8.195 -4.857 15.207 1.00 90.62 218 ASP A CA 1
ATOM 1785 C C . ASP A 1 218 ? 6.718 -4.739 14.805 1.00 90.62 218 ASP A C 1
ATOM 1787 O O . ASP A 1 218 ? 5.841 -5.231 15.518 1.00 90.62 218 ASP A O 1
ATOM 1791 N N . ALA A 1 219 ? 6.450 -4.178 13.622 1.00 93.12 219 ALA A N 1
ATOM 1792 C CA . ALA A 1 219 ? 5.117 -4.080 13.037 1.00 93.12 219 ALA A CA 1
ATOM 1793 C C . ALA A 1 219 ? 4.452 -5.450 12.839 1.00 93.12 219 ALA A C 1
ATOM 1795 O O . ALA A 1 219 ? 3.324 -5.675 13.284 1.00 93.12 219 ALA A O 1
ATOM 1796 N N . GLN A 1 220 ? 5.178 -6.418 12.274 1.00 93.69 220 GLN A N 1
ATOM 1797 C CA . GLN A 1 220 ? 4.670 -7.780 12.140 1.00 93.69 220 GLN A CA 1
ATOM 1798 C C . GLN A 1 220 ? 4.436 -8.462 13.504 1.00 93.69 220 GLN A C 1
ATOM 1800 O O . GLN A 1 220 ? 3.515 -9.273 13.623 1.00 93.69 220 GLN A O 1
ATOM 1805 N N . GLN A 1 221 ? 5.225 -8.168 14.549 1.00 91.69 221 GLN A N 1
ATOM 1806 C CA . GLN A 1 221 ? 4.931 -8.701 15.890 1.00 91.69 221 GLN A CA 1
ATOM 1807 C C . GLN A 1 221 ? 3.658 -8.082 16.482 1.00 91.69 221 GLN A C 1
ATOM 1809 O O . GLN A 1 221 ? 2.914 -8.776 17.176 1.00 91.69 221 GLN A O 1
ATOM 1814 N N . ILE A 1 222 ? 3.393 -6.803 16.202 1.00 91.25 222 ILE A N 1
ATOM 1815 C CA . ILE A 1 222 ? 2.168 -6.111 16.618 1.00 91.25 222 ILE A CA 1
ATOM 1816 C C . ILE A 1 222 ? 0.937 -6.761 15.981 1.00 91.25 222 ILE A C 1
ATOM 1818 O O . ILE A 1 222 ? 0.045 -7.185 16.717 1.00 91.25 222 ILE A O 1
ATOM 1822 N N . LEU A 1 223 ? 0.917 -6.928 14.654 1.00 93.19 223 LEU A N 1
ATOM 1823 C CA . LEU A 1 223 ? -0.196 -7.580 13.950 1.00 93.19 223 LEU A CA 1
ATOM 1824 C C . LEU A 1 223 ? -0.436 -9.006 14.460 1.00 93.19 223 LEU A C 1
ATOM 1826 O O . LEU A 1 223 ? -1.556 -9.355 14.824 1.00 93.19 223 LEU A O 1
ATOM 1830 N N . LYS A 1 224 ? 0.630 -9.803 14.622 1.00 92.38 224 LYS A N 1
ATOM 1831 C CA . LYS A 1 224 ? 0.544 -11.158 15.196 1.00 92.38 224 LYS A CA 1
ATOM 1832 C C . LYS A 1 224 ? -0.077 -11.196 16.590 1.00 92.38 224 LYS A C 1
ATOM 1834 O O . LYS A 1 224 ? -0.784 -12.150 16.898 1.00 92.38 224 LYS A O 1
ATOM 1839 N N . ARG A 1 225 ? 0.183 -10.198 17.442 1.00 90.25 225 ARG A N 1
ATOM 1840 C CA . ARG A 1 225 ? -0.475 -10.099 18.754 1.00 90.25 225 ARG A CA 1
ATOM 1841 C C . ARG A 1 225 ? -1.939 -9.691 18.616 1.00 90.25 225 ARG A C 1
ATOM 1843 O O . ARG A 1 225 ? -2.772 -10.297 19.277 1.00 90.25 225 ARG A O 1
ATOM 1850 N N . LEU A 1 226 ? -2.249 -8.718 17.759 1.00 91.12 226 LEU A N 1
ATOM 1851 C CA . LEU A 1 226 ? -3.619 -8.254 17.527 1.00 91.12 226 LEU A CA 1
ATOM 1852 C C . LEU A 1 226 ? -4.523 -9.367 16.983 1.00 91.12 226 LEU A C 1
ATOM 1854 O O . LEU A 1 226 ? -5.636 -9.525 17.476 1.00 91.12 226 LEU A O 1
ATOM 1858 N N . TYR A 1 227 ? -4.047 -10.205 16.058 1.00 92.25 227 TYR A N 1
ATOM 1859 C CA . TYR A 1 227 ? -4.843 -11.327 15.543 1.00 92.25 227 TYR A CA 1
ATOM 1860 C C . TYR A 1 227 ? -5.220 -12.378 16.606 1.00 92.25 227 TYR A C 1
ATOM 1862 O O . TYR A 1 227 ? -6.203 -13.094 16.421 1.00 92.25 227 TYR A O 1
ATOM 1870 N N . ASN A 1 228 ? -4.508 -12.430 17.738 1.00 89.12 228 ASN A N 1
ATOM 1871 C CA . ASN A 1 228 ? -4.843 -13.276 18.891 1.00 89.12 228 ASN A CA 1
ATOM 1872 C C . ASN A 1 228 ? -5.836 -12.605 19.871 1.00 89.12 228 ASN A C 1
ATOM 1874 O O . ASN A 1 228 ? -5.950 -13.030 21.018 1.00 89.12 228 ASN A O 1
ATOM 1878 N N . THR A 1 229 ? -6.524 -11.539 19.450 1.00 88.81 229 THR A N 1
ATOM 1879 C CA . THR A 1 229 ? -7.536 -10.804 20.231 1.00 88.81 229 THR A CA 1
ATOM 1880 C C . THR A 1 229 ? -8.824 -10.643 19.422 1.00 88.81 229 THR A C 1
ATOM 1882 O O . THR A 1 229 ? -8.853 -10.961 18.234 1.00 88.81 229 THR A O 1
ATOM 1885 N N . ASN A 1 230 ? -9.862 -10.039 20.010 1.00 87.38 230 ASN A N 1
ATOM 1886 C CA . ASN A 1 230 ? -11.104 -9.705 19.300 1.00 87.38 230 ASN A CA 1
ATOM 1887 C C . ASN A 1 230 ? -10.932 -8.773 18.082 1.00 87.38 230 ASN A C 1
ATOM 1889 O O . ASN A 1 230 ? -11.885 -8.580 17.330 1.00 87.38 230 ASN A O 1
ATOM 1893 N N . PHE A 1 231 ? -9.741 -8.213 17.846 1.00 91.50 231 PHE A N 1
ATOM 1894 C CA . PHE A 1 231 ? -9.412 -7.543 16.588 1.00 91.50 231 PHE A CA 1
ATOM 1895 C C . PHE A 1 231 ? -9.600 -8.459 15.365 1.00 91.50 231 PHE A C 1
ATOM 1897 O O . PHE A 1 231 ? -10.131 -7.991 14.365 1.00 91.50 231 PHE A O 1
ATOM 1904 N N . SER A 1 232 ? -9.239 -9.749 15.419 1.00 92.81 232 SER A N 1
ATOM 1905 C CA . SER A 1 232 ? -9.336 -10.646 14.246 1.00 92.81 232 SER A CA 1
ATOM 1906 C C . SER A 1 232 ? -10.767 -10.957 13.800 1.00 92.81 232 SER A C 1
ATOM 1908 O O . SER A 1 232 ? -10.970 -11.245 12.623 1.00 92.81 232 SER A O 1
ATOM 1910 N N . ASN A 1 233 ? -11.746 -10.843 14.703 1.00 92.44 233 ASN A N 1
ATOM 1911 C CA . ASN A 1 233 ? -13.166 -11.109 14.440 1.00 92.44 233 ASN A CA 1
ATOM 1912 C C . ASN A 1 233 ? -13.896 -9.953 13.726 1.00 92.44 233 ASN A C 1
ATOM 1914 O O . ASN A 1 233 ? -15.029 -10.129 13.284 1.00 92.44 233 ASN A O 1
ATOM 1918 N N . ARG A 1 234 ? -13.269 -8.776 13.651 1.00 93.38 234 ARG A N 1
ATOM 1919 C CA . ARG A 1 234 ? -13.794 -7.566 13.002 1.00 93.38 234 ARG A CA 1
ATOM 1920 C C . ARG A 1 234 ? -13.691 -7.640 11.474 1.00 93.38 234 ARG A C 1
ATOM 1922 O O . ARG A 1 234 ? -12.826 -8.348 10.949 1.00 93.38 234 ARG A O 1
ATOM 1929 N N . ASN A 1 235 ? -14.526 -6.882 10.761 1.00 94.38 235 ASN A N 1
ATOM 1930 C CA . ASN A 1 235 ? -14.396 -6.742 9.303 1.00 94.38 235 ASN A CA 1
ATOM 1931 C C . ASN A 1 235 ? -13.133 -5.921 8.929 1.00 94.38 235 ASN A C 1
ATOM 1933 O O . ASN A 1 235 ? -12.395 -5.455 9.802 1.00 94.38 235 ASN A O 1
ATOM 1937 N N . PHE A 1 236 ? -12.830 -5.769 7.632 1.00 94.81 236 PHE A N 1
ATOM 1938 C CA . PHE A 1 236 ? -11.653 -4.992 7.210 1.00 94.81 236 PHE A CA 1
ATOM 1939 C C . PHE A 1 236 ? -11.739 -3.524 7.651 1.00 94.81 236 PHE A C 1
ATOM 1941 O O . PHE A 1 236 ? -10.747 -2.975 8.121 1.00 94.81 236 PHE A O 1
ATOM 1948 N N . GLU A 1 237 ? -12.917 -2.918 7.534 1.00 94.50 237 GLU A N 1
ATOM 1949 C CA . GLU A 1 237 ? -13.169 -1.510 7.833 1.00 94.50 237 GLU A CA 1
ATOM 1950 C C . GLU A 1 237 ? -12.942 -1.183 9.321 1.00 94.50 237 GLU A C 1
ATOM 1952 O O . GLU A 1 237 ? -12.112 -0.338 9.645 1.00 94.50 237 GLU A O 1
ATOM 1957 N N . GLU A 1 238 ? -13.546 -1.943 10.232 1.00 93.31 238 GLU A N 1
ATOM 1958 C CA . GLU A 1 238 ? -13.359 -1.854 11.687 1.00 93.31 238 GLU A CA 1
ATOM 1959 C C . GLU A 1 238 ? -11.915 -2.155 12.142 1.00 93.31 238 GLU A C 1
ATOM 1961 O O . GLU A 1 238 ? -11.461 -1.664 13.184 1.00 93.31 238 GLU A O 1
ATOM 1966 N N . GLN A 1 239 ? -11.194 -3.017 11.411 1.00 94.06 239 GLN A N 1
ATOM 1967 C CA . GLN A 1 239 ? -9.774 -3.298 11.658 1.00 94.06 239 GLN A CA 1
ATOM 1968 C C . GLN A 1 239 ? -8.897 -2.136 11.192 1.00 94.06 239 GLN A C 1
ATOM 1970 O O . GLN A 1 239 ? -8.005 -1.713 11.930 1.00 94.06 239 GLN A O 1
ATOM 1975 N N . TRP A 1 240 ? -9.168 -1.603 10.000 1.00 92.81 240 TRP A N 1
ATOM 1976 C CA . TRP A 1 240 ? -8.501 -0.429 9.456 1.00 92.81 240 TRP A CA 1
ATOM 1977 C C . TRP A 1 240 ? -8.676 0.776 10.377 1.00 92.81 240 TRP A C 1
ATOM 1979 O O . TRP A 1 240 ? -7.670 1.342 10.802 1.00 92.81 240 TRP A O 1
ATOM 1989 N N . GLU A 1 241 ? -9.918 1.102 10.760 1.00 89.38 241 GLU A N 1
ATOM 1990 C CA . GLU A 1 241 ? -10.226 2.157 11.731 1.00 89.38 241 GLU A CA 1
ATOM 1991 C C . GLU A 1 241 ? -9.385 1.981 13.001 1.00 89.38 241 GLU A C 1
ATOM 1993 O O . GLU A 1 241 ? -8.649 2.884 13.405 1.00 89.38 241 GLU A O 1
ATOM 1998 N N . PHE A 1 242 ? -9.451 0.799 13.628 1.00 90.94 242 PHE A N 1
ATOM 1999 C CA . PHE A 1 242 ? -8.727 0.525 14.869 1.00 90.94 242 PHE A CA 1
ATOM 2000 C C . PHE A 1 242 ? -7.217 0.778 14.735 1.00 90.94 242 PHE A C 1
ATOM 2002 O O . PHE A 1 242 ? -6.622 1.409 15.611 1.00 90.94 242 PHE A O 1
ATOM 2009 N N . LEU A 1 243 ? -6.592 0.313 13.648 1.00 91.50 243 LEU A N 1
ATOM 2010 C CA . LEU A 1 243 ? -5.164 0.526 13.410 1.00 91.50 243 LEU A CA 1
ATOM 2011 C C . LEU A 1 243 ? -4.845 1.997 13.095 1.00 91.50 243 LEU A C 1
ATOM 2013 O O . LEU A 1 243 ? -3.844 2.523 13.595 1.00 91.50 243 LEU A O 1
ATOM 2017 N N . SER A 1 244 ? -5.688 2.681 12.312 1.00 82.94 244 SER A N 1
ATOM 2018 C CA . SER A 1 244 ? -5.469 4.070 11.894 1.00 82.94 244 SER A CA 1
ATOM 2019 C C . SER A 1 244 ? -5.560 5.058 13.059 1.00 82.94 244 SER A C 1
ATOM 2021 O O . SER A 1 244 ? -4.911 6.100 13.029 1.00 82.94 244 SER A O 1
ATOM 2023 N N . TRP A 1 245 ? -6.273 4.739 14.143 1.00 81.81 245 TRP A N 1
ATOM 2024 C CA . TRP A 1 245 ? -6.266 5.570 15.357 1.00 81.81 245 TRP A CA 1
ATOM 2025 C C . TRP A 1 245 ? -4.925 5.555 16.118 1.00 81.81 245 TRP A C 1
ATOM 2027 O O . TRP A 1 245 ? -4.655 6.452 16.923 1.00 81.81 245 TRP A O 1
ATOM 2037 N N . ILE A 1 246 ? -4.045 4.577 15.876 1.00 82.25 246 ILE A N 1
ATOM 2038 C CA . ILE A 1 246 ? -2.828 4.381 16.671 1.00 82.25 246 ILE A CA 1
ATOM 2039 C C . ILE A 1 246 ? -1.626 5.090 16.027 1.00 82.25 246 ILE A C 1
ATOM 2041 O O . ILE A 1 246 ? -1.080 4.638 15.022 1.00 82.25 246 ILE A O 1
ATOM 2045 N N . LYS A 1 247 ? -1.159 6.184 16.646 1.00 80.69 247 LYS A N 1
ATOM 2046 C CA . LYS A 1 247 ? 0.027 6.950 16.194 1.00 80.69 247 LYS A CA 1
ATOM 2047 C C . LYS A 1 247 ? 1.371 6.339 16.644 1.00 80.69 247 LYS A C 1
ATOM 2049 O O . LYS A 1 247 ? 2.380 6.461 15.953 1.00 80.69 247 LYS A O 1
ATOM 2054 N N . GLN A 1 248 ? 1.425 5.677 17.804 1.00 80.38 248 GLN A N 1
ATOM 2055 C CA . GLN A 1 248 ? 2.685 5.220 18.415 1.00 80.38 248 GLN A CA 1
ATOM 2056 C C . GLN A 1 248 ? 2.658 3.729 18.755 1.00 80.38 248 GLN A C 1
ATOM 2058 O O . GLN A 1 248 ? 1.806 3.274 19.510 1.00 80.38 248 GLN A O 1
ATOM 2063 N N . HIS A 1 249 ? 3.649 2.970 18.285 1.00 74.06 249 HIS A N 1
ATOM 2064 C CA . HIS A 1 249 ? 3.717 1.520 18.522 1.00 74.06 249 HIS A CA 1
ATOM 2065 C C . HIS A 1 249 ? 3.821 1.138 20.012 1.00 74.06 249 HIS A C 1
ATOM 2067 O O . HIS A 1 249 ? 3.414 0.046 20.402 1.00 74.06 249 HIS A O 1
ATOM 2073 N N . LEU A 1 250 ? 4.321 2.043 20.862 1.00 71.69 250 LEU A N 1
ATOM 2074 C CA . LEU A 1 250 ? 4.431 1.837 22.310 1.00 71.69 250 LEU A CA 1
ATOM 2075 C C . LEU A 1 250 ? 3.081 1.847 23.048 1.00 71.69 250 LEU A C 1
ATOM 2077 O O . LEU A 1 250 ? 3.018 1.332 24.160 1.00 71.69 250 LEU A O 1
ATOM 2081 N N . THR A 1 251 ? 2.002 2.381 22.459 1.00 69.94 251 THR A N 1
ATOM 2082 C CA . THR A 1 251 ? 0.657 2.310 23.069 1.00 69.94 251 THR A CA 1
ATOM 2083 C C . THR A 1 251 ? -0.075 1.010 22.729 1.00 69.94 251 THR A C 1
ATOM 2085 O O . THR A 1 251 ? -1.020 0.637 23.423 1.00 69.94 251 THR A O 1
ATOM 2088 N N . VAL A 1 252 ? 0.382 0.273 21.708 1.00 69.88 252 VAL A N 1
ATOM 2089 C CA . VAL A 1 252 ? -0.263 -0.960 21.231 1.00 69.88 252 VAL A CA 1
ATOM 2090 C C . VAL A 1 252 ? -0.322 -2.075 22.287 1.00 69.88 252 VAL A C 1
ATOM 2092 O O . VAL A 1 252 ? -1.381 -2.688 22.394 1.00 69.88 252 VAL A O 1
ATOM 2095 N N . PRO A 1 253 ? 0.717 -2.349 23.110 1.00 68.06 253 PRO A N 1
ATOM 2096 C CA . PRO A 1 253 ? 0.623 -3.363 24.162 1.00 68.06 253 PRO A CA 1
ATOM 2097 C C . PRO A 1 253 ? -0.553 -3.127 25.118 1.00 68.06 253 PRO A C 1
ATOM 2099 O O . PRO A 1 253 ? -1.315 -4.052 25.361 1.00 68.06 253 PRO A O 1
ATOM 2102 N N . PHE A 1 254 ? -0.759 -1.882 25.563 1.00 67.12 254 PHE A N 1
ATOM 2103 C CA . PHE A 1 254 ? -1.880 -1.517 26.433 1.00 67.12 254 PHE A CA 1
ATOM 2104 C C . PHE A 1 254 ? -3.241 -1.711 25.745 1.00 67.12 254 PHE A C 1
ATOM 2106 O O . PHE A 1 254 ? -4.198 -2.149 26.376 1.00 67.12 254 PHE A O 1
ATOM 2113 N N . LEU A 1 255 ? -3.341 -1.417 24.445 1.00 67.25 255 LEU A N 1
ATOM 2114 C CA . LEU A 1 255 ? -4.578 -1.622 23.683 1.00 67.25 255 LEU A CA 1
ATOM 2115 C C . LEU A 1 255 ? -4.878 -3.111 23.450 1.00 67.25 255 LEU A C 1
ATOM 2117 O O . LEU A 1 255 ? -6.032 -3.512 23.554 1.00 67.25 255 LEU A O 1
ATOM 2121 N N . ILE A 1 256 ? -3.853 -3.933 23.197 1.00 69.94 256 ILE A N 1
ATOM 2122 C CA . ILE A 1 256 ? -3.977 -5.396 23.077 1.00 69.94 256 ILE A CA 1
ATOM 2123 C C . ILE A 1 256 ? -4.553 -5.994 24.361 1.00 69.94 256 ILE A C 1
ATOM 2125 O O . ILE A 1 256 ? -5.490 -6.785 24.289 1.00 69.94 256 ILE A O 1
ATOM 2129 N N . ASP A 1 257 ? -4.043 -5.585 25.522 1.00 64.25 257 ASP A N 1
ATOM 2130 C CA . ASP A 1 257 ? -4.465 -6.137 26.814 1.00 64.25 257 ASP A CA 1
ATOM 2131 C C . ASP A 1 257 ? -5.938 -5.795 27.148 1.00 64.25 257 ASP A C 1
ATOM 2133 O O . ASP A 1 257 ? -6.588 -6.536 27.879 1.00 64.25 257 ASP A O 1
ATOM 2137 N N . ASN A 1 258 ? -6.497 -4.728 26.555 1.00 64.12 258 ASN A N 1
ATOM 2138 C CA . ASN A 1 258 ? -7.922 -4.362 26.644 1.00 64.12 258 ASN A CA 1
ATOM 2139 C C . ASN A 1 258 ? -8.807 -4.998 25.541 1.00 64.12 258 ASN A C 1
ATOM 2141 O O . ASN A 1 258 ? -10.021 -4.802 25.545 1.00 64.12 258 ASN A O 1
ATOM 2145 N N . LEU A 1 259 ? -8.224 -5.733 24.584 1.00 65.19 259 LEU A N 1
ATOM 2146 C CA . LEU A 1 259 ? -8.939 -6.459 23.519 1.00 65.19 259 LEU A CA 1
ATOM 2147 C C . LEU A 1 259 ? -9.029 -7.975 23.763 1.00 65.19 259 LEU A C 1
ATOM 2149 O O . LEU A 1 259 ? -9.730 -8.676 23.020 1.00 65.19 259 LEU A O 1
ATOM 2153 N N . VAL A 1 260 ? -8.330 -8.481 24.782 1.00 62.31 260 VAL A N 1
ATOM 2154 C CA . VAL A 1 260 ? -8.503 -9.843 25.300 1.00 62.31 260 VAL A CA 1
ATOM 2155 C C . VAL A 1 260 ? -9.822 -9.888 26.075 1.00 62.31 260 VAL A C 1
ATOM 2157 O O . VAL A 1 260 ? -9.941 -9.268 27.129 1.00 62.31 260 VAL A O 1
ATOM 2160 N N . GLY A 1 261 ? -10.812 -10.587 25.513 1.00 52.16 261 GLY A N 1
ATOM 2161 C CA . GLY A 1 261 ? -12.080 -10.920 26.174 1.00 52.16 261 GLY A CA 1
ATOM 2162 C C . GLY A 1 261 ? -12.058 -12.335 26.733 1.00 52.16 261 GLY A C 1
ATOM 2163 O O . GLY A 1 261 ? -11.350 -13.170 26.126 1.00 52.16 261 GLY A O 1
#

Mean predicted aligned error: 12.88 Å

Foldseek 3Di:
DDDDFFFAFEQDPRDTDTDGVVCQFVVAADDDCPVVVVVVVVVPVVDDDDDDPDDPDDGGHGDVVVVVVVVVQLAPDDPVLLVVLLVVLLVLLCVLCVVLCVVPPVPDPSSVLSVPAREYEYAQVVVVVVCVVVVHDDRDQWAADPPPGIYGHGHNPDDSVNRSLSSQLRVQLVVLCVRPVVLSVLADLLLSLLRSVLSSVVSVNDDDDDCVVVSNNLSVVLVVLCCVFCLVVDDSNSNNVVSSVDRYSVCSVVVSVVRHD

Solvent-accessible surface area (backbone atoms only — not comparable to full-atom values): 15348 Å² total; per-residue (Å²): 131,90,85,78,89,58,71,44,60,56,72,58,98,85,47,82,57,84,57,50,56,72,59,62,71,69,73,30,48,90,61,89,62,60,72,63,50,52,57,61,44,57,78,46,67,87,61,78,94,68,92,74,79,81,77,83,80,76,68,44,41,78,63,66,74,58,50,58,58,49,65,71,50,60,49,86,64,57,73,66,60,51,51,52,43,47,54,58,45,47,54,52,50,44,70,69,44,44,68,48,35,61,74,76,37,77,83,63,60,60,66,61,54,56,73,67,50,45,68,33,70,28,44,59,66,53,43,51,51,53,31,56,79,68,70,52,85,77,91,68,62,46,51,59,42,93,98,72,29,37,38,35,45,55,46,46,88,52,49,71,70,56,50,42,49,41,52,42,30,30,48,24,45,46,51,44,35,73,79,36,43,72,49,50,74,64,31,39,65,33,34,51,35,36,48,10,53,50,43,24,47,74,72,69,46,84,80,86,69,48,75,88,50,48,44,54,27,53,13,52,54,49,52,60,54,40,56,77,26,61,57,56,80,44,57,72,53,64,40,49,52,59,55,67,73,50,38,49,64,84,56,45,65,67,53,49,67,73,35,61,127

Secondary structure (DSSP, 8-state):
-PPPP-EEEEEETTEEEEEEHHHHTTS------HHHHHHHHHHHHTS-----PPP--------HHHHHHHHTTT-SS-HHHHHHHHHHHHHHHHHHHHHHHHHH-TT--HHHHHHTS-EEEE-HHHHHHHHHHTT--S--SEEEETTTEEEEE--TT--HHHHHHHHHHHHHHHHHHHHHHHHHHTS-HHHHHHHHHHHHHHTT------TTSHHHHHHHHHHHHHTTSTTTTS-HHHHHHHHHT---GGGHHHHHHTT--